Protein AF-A0A317LUC3-F1 (afdb_monomer_lite)

Secondary structure (DSSP, 8-state):
----------SSSSHHHHHHHHHHHHHHHHHTT-HHHHHHHHHHHHHHSPPPPHHHHTTS-HHHHHHHHHHHHH--SS-TTTTT--HHHHHHHTT-SEEEEESEEEEEEES---HHHHHHHHHHHHHTT-HHHHHHHHHHHHHHHHHHHHHH--PPPPS-EEEEES--------SSEEEEE-HHHHHHHHHHH-S-BPPTTSS-TTS---B-HHHHHHHHHHTTTS--EEPSSSS-EE-SPSSEEEEEEEETTSSEEEEEEEETTEEEEEEEEEETTEEEEEEEEEEEE-

Foldseek 3Di:
DDDDDDDDPPDDPPVVVVLVVLLVLLVVCLVVVPPVSLVVSVVVLCVVQPFQDPVNLVVDDPVLNLVLQQCQQADDQLDCVSAVADPVSNVLQPQALEAEAEQKAKEAEDQDPPQVVQLLVQLCVVCVNVPVSSVVVVVVCVVPVVVSCLVGVDGDDHPDIDMDGRSRRDYDDPPSHYGYDDPSNQVSLCVQLDQAWDDQQPPHNQAATHHDDRSNSSQVSSSNHADWDGQRPPSDIDGHRPFDFHHKYAYPVNQKIWTWTDDRQWTDIFIWGQDPNH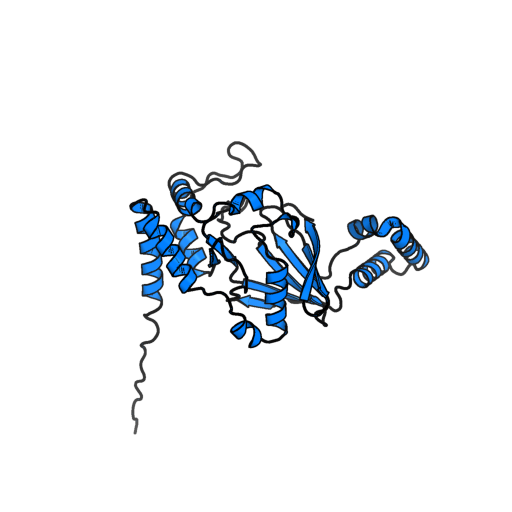IHGPDHDTDDGD

Sequence (290 aa):
MRYFLLLPFFLCFSLSSIGQKRDSLLYCAYMENSPAQLEQFFDNWSAETPLVSDSALGCLNDTIQNVHLVYRSFYNPTDTNKTGGAKWVTAAYSKVKYLLLQDEISYGFVKTLDKETVLQNRLKQFAKGDTARLRTLLDQYKGKKRRLEMDFLHWPGANHYTQLTGFRPQLEIDKPIAVVLTADYEHLLNAFLGSKRYKPGTGSIMLPAESERESRRRKAFLENDIKIWSGQWDFYWQFASLPHVDRITFDENFEHAVVDYRMDYEGGYGYLKKVNGAWEVIEVRSVWIR

Radius of gyration: 23.38 Å; chains: 1; bounding box: 88×37×60 Å

Structure (mmCIF, N/CA/C/O backbone):
data_AF-A0A317LUC3-F1
#
_entry.id   AF-A0A317LUC3-F1
#
loop_
_atom_site.group_PDB
_atom_site.id
_atom_site.type_symbol
_atom_site.label_atom_id
_atom_site.label_alt_id
_atom_site.label_comp_id
_atom_site.label_asym_id
_atom_site.label_entity_id
_atom_site.label_seq_id
_atom_site.pdbx_PDB_ins_code
_atom_site.Cartn_x
_atom_site.Cartn_y
_atom_site.Cartn_z
_atom_site.occupancy
_atom_site.B_iso_or_equiv
_atom_site.auth_seq_id
_atom_site.auth_comp_id
_atom_site.auth_asym_id
_atom_site.auth_atom_id
_atom_site.pdbx_PDB_model_num
ATOM 1 N N . MET A 1 1 ? 56.654 16.508 16.521 1.00 40.09 1 MET A N 1
ATOM 2 C CA . MET A 1 1 ? 55.685 17.527 16.063 1.00 40.09 1 MET A CA 1
ATOM 3 C C . MET A 1 1 ? 55.067 17.032 14.758 1.00 40.09 1 MET A C 1
ATOM 5 O O . MET A 1 1 ? 55.808 16.847 13.810 1.00 40.09 1 MET A O 1
ATOM 9 N N . ARG A 1 2 ? 53.749 16.781 14.767 1.00 42.81 2 ARG A N 1
ATOM 10 C CA . ARG A 1 2 ? 52.821 16.600 13.626 1.00 42.81 2 ARG A CA 1
ATOM 11 C C . ARG A 1 2 ? 53.133 15.508 12.582 1.00 42.81 2 ARG A C 1
ATOM 13 O O . ARG A 1 2 ? 53.744 15.773 11.557 1.00 42.81 2 ARG A O 1
ATOM 20 N N . TYR A 1 3 ? 52.558 14.322 12.797 1.00 45.03 3 TYR A N 1
ATOM 21 C CA . TYR A 1 3 ? 52.194 13.398 11.718 1.00 45.03 3 TYR A CA 1
ATOM 22 C C . TYR A 1 3 ? 50.822 13.814 11.167 1.00 45.03 3 TYR A C 1
ATOM 24 O O . TYR A 1 3 ? 49.849 13.870 11.917 1.00 45.03 3 TYR A O 1
ATOM 32 N N . PHE A 1 4 ? 50.755 14.158 9.880 1.00 49.22 4 PHE A N 1
ATOM 33 C CA . PHE A 1 4 ? 49.505 14.425 9.167 1.00 49.22 4 PHE A CA 1
ATOM 34 C C . PHE A 1 4 ? 48.890 13.087 8.735 1.00 49.22 4 PHE A C 1
ATOM 36 O O . PHE A 1 4 ? 49.423 12.397 7.870 1.00 49.22 4 PHE A O 1
ATOM 43 N N . LEU A 1 5 ? 47.773 12.723 9.362 1.00 49.47 5 LEU A N 1
ATOM 44 C CA . LEU A 1 5 ? 46.879 11.653 8.926 1.00 49.47 5 LEU A CA 1
ATOM 45 C C . LEU A 1 5 ? 46.107 12.142 7.691 1.00 49.47 5 LEU A C 1
ATOM 47 O O . LEU A 1 5 ? 45.196 12.956 7.808 1.00 49.47 5 LEU A O 1
ATOM 51 N N . LEU A 1 6 ? 46.482 11.656 6.508 1.00 49.94 6 LEU A N 1
ATOM 52 C CA . LEU A 1 6 ? 45.658 11.707 5.300 1.00 49.94 6 LEU A CA 1
ATOM 53 C C . LEU A 1 6 ? 44.915 10.371 5.201 1.00 49.94 6 LEU A C 1
ATOM 55 O O . LEU A 1 6 ? 45.486 9.372 4.771 1.00 49.94 6 LEU A O 1
ATOM 59 N N . LEU A 1 7 ? 43.656 10.353 5.642 1.00 46.12 7 LEU A N 1
ATOM 60 C CA . LEU A 1 7 ? 42.712 9.260 5.391 1.00 46.12 7 LEU A CA 1
ATOM 61 C C . LEU A 1 7 ? 41.695 9.721 4.323 1.00 46.12 7 LEU A C 1
ATOM 63 O O . LEU A 1 7 ? 41.377 10.911 4.265 1.00 46.12 7 LEU A O 1
ATOM 67 N N . PRO A 1 8 ? 41.236 8.826 3.433 1.00 49.97 8 PRO A N 1
ATOM 68 C CA . PRO A 1 8 ? 40.928 9.168 2.051 1.00 49.97 8 PRO A CA 1
ATOM 69 C C . PRO A 1 8 ? 39.492 9.659 1.841 1.00 49.97 8 PRO A C 1
ATOM 71 O O . PRO A 1 8 ? 38.519 9.042 2.266 1.00 49.97 8 PRO A O 1
ATOM 74 N N . PHE A 1 9 ? 39.375 10.735 1.067 1.00 45.00 9 PHE A N 1
ATOM 75 C CA . PHE A 1 9 ? 38.141 11.245 0.472 1.00 45.00 9 PHE A CA 1
ATOM 76 C C . PHE A 1 9 ? 37.827 10.447 -0.813 1.00 45.00 9 PHE A C 1
ATOM 78 O O . PHE A 1 9 ? 37.937 10.957 -1.921 1.00 45.00 9 PHE A O 1
ATOM 85 N N . PHE A 1 10 ? 37.528 9.152 -0.695 1.00 46.81 10 PHE A N 1
ATOM 86 C CA . PHE A 1 10 ? 37.216 8.291 -1.850 1.00 46.81 10 PHE A CA 1
ATOM 87 C C . PHE A 1 10 ? 36.094 7.302 -1.514 1.00 46.81 10 PHE A C 1
ATOM 89 O O . PHE A 1 10 ? 36.296 6.097 -1.521 1.00 46.81 10 PHE A O 1
ATOM 96 N N . LEU A 1 11 ? 34.897 7.802 -1.192 1.00 44.72 11 LEU A N 1
ATOM 97 C CA . LEU A 1 11 ? 33.718 6.943 -0.985 1.00 44.72 11 LEU A CA 1
ATOM 98 C C . LEU A 1 11 ? 32.386 7.540 -1.488 1.00 44.72 11 LEU A C 1
ATOM 100 O O . LEU A 1 11 ? 31.329 7.081 -1.081 1.00 44.72 11 LEU A O 1
ATOM 104 N N . CYS A 1 12 ? 32.407 8.513 -2.413 1.00 41.69 12 CYS A N 1
ATOM 105 C CA . CYS A 1 12 ? 31.169 9.108 -2.959 1.00 41.69 12 CYS A CA 1
ATOM 106 C C . CYS A 1 12 ? 30.972 8.978 -4.484 1.00 41.69 12 CYS A C 1
ATOM 108 O O . CYS A 1 12 ? 30.021 9.544 -5.008 1.00 41.69 12 CYS A O 1
ATOM 110 N N . PHE A 1 13 ? 31.812 8.235 -5.219 1.00 41.22 13 PHE A N 1
ATOM 111 C CA . PHE A 1 13 ? 31.718 8.168 -6.693 1.00 41.22 13 PHE A CA 1
ATOM 112 C C . PHE A 1 13 ? 31.013 6.927 -7.273 1.00 41.22 13 PHE A C 1
ATOM 114 O O . PHE A 1 13 ? 30.854 6.843 -8.488 1.00 41.22 13 PHE A O 1
ATOM 121 N N . SER A 1 14 ? 30.548 5.976 -6.458 1.00 42.38 14 SER A N 1
ATOM 122 C CA . SER A 1 14 ? 29.869 4.767 -6.966 1.00 42.38 14 SER A CA 1
ATOM 123 C C . SER A 1 14 ? 28.356 4.915 -7.168 1.00 42.38 14 SER A C 1
ATOM 125 O O . SER A 1 14 ? 27.775 4.125 -7.903 1.00 42.38 14 SER A O 1
ATOM 127 N N . LEU A 1 15 ? 27.708 5.919 -6.569 1.00 46.72 15 LEU A N 1
ATOM 128 C CA . LEU A 1 15 ? 26.254 6.106 -6.700 1.00 46.72 15 LEU A CA 1
ATOM 129 C C . LEU A 1 15 ? 25.862 6.759 -8.038 1.00 46.72 15 LEU A C 1
ATOM 131 O O . LEU A 1 15 ? 24.811 6.446 -8.594 1.00 46.72 15 LEU A O 1
ATOM 135 N N . SER A 1 16 ? 26.732 7.594 -8.614 1.00 52.25 16 SER A N 1
ATOM 136 C CA . SER A 1 16 ? 26.436 8.322 -9.856 1.00 52.25 16 SER A CA 1
ATOM 137 C C . SER A 1 16 ? 26.461 7.444 -11.114 1.00 52.25 16 SER A C 1
ATOM 139 O O . SER A 1 16 ? 25.780 7.758 -12.087 1.00 52.25 16 SER A O 1
ATOM 141 N N . SER A 1 17 ? 27.222 6.342 -11.120 1.00 57.84 17 SER A N 1
ATOM 142 C CA . SER A 1 17 ? 27.337 5.464 -12.296 1.00 57.84 17 SER A CA 1
ATOM 143 C C . SER A 1 17 ? 26.153 4.505 -12.444 1.00 57.84 17 SER A C 1
ATOM 145 O O . SER A 1 17 ? 25.775 4.161 -13.564 1.00 57.84 17 SER A O 1
ATOM 147 N N . ILE A 1 18 ? 25.541 4.097 -11.328 1.00 58.44 18 ILE A N 1
ATOM 148 C CA . ILE A 1 18 ? 24.406 3.167 -11.321 1.00 58.44 18 ILE A CA 1
ATOM 149 C C . ILE A 1 18 ? 23.149 3.864 -11.863 1.00 58.44 18 ILE A C 1
ATOM 151 O O . ILE A 1 18 ? 22.501 3.321 -12.755 1.00 58.44 18 ILE A O 1
ATOM 155 N N . GLY A 1 19 ? 22.861 5.095 -11.418 1.00 60.47 19 GLY A N 1
ATOM 156 C CA . GLY A 1 19 ? 21.745 5.897 -11.942 1.00 60.47 19 GLY A CA 1
ATOM 157 C C . GLY A 1 19 ? 21.846 6.140 -13.453 1.00 60.47 19 GLY A C 1
ATOM 158 O O . GLY A 1 19 ? 20.910 5.846 -14.190 1.00 60.47 19 GLY A O 1
ATOM 159 N N . GLN A 1 20 ? 23.027 6.538 -13.941 1.00 63.91 20 GLN A N 1
ATOM 160 C CA . GLN A 1 20 ? 23.265 6.750 -15.378 1.00 63.91 20 GLN A CA 1
ATOM 161 C C . GLN A 1 20 ? 23.080 5.477 -16.218 1.00 63.91 20 GLN A C 1
ATOM 163 O O . GLN A 1 20 ? 22.591 5.540 -17.347 1.00 63.91 20 GLN A O 1
ATOM 168 N N . LYS A 1 21 ? 23.451 4.308 -15.679 1.00 73.12 21 LYS A N 1
ATOM 169 C CA . LYS A 1 21 ? 23.283 3.025 -16.373 1.00 73.12 21 LYS A CA 1
ATOM 170 C C . LYS A 1 21 ? 21.807 2.628 -16.492 1.00 73.12 21 LYS A C 1
ATOM 172 O O . LYS A 1 21 ? 21.406 2.148 -17.553 1.00 73.12 21 LYS A O 1
ATOM 177 N N . ARG A 1 22 ? 21.007 2.840 -15.439 1.00 80.81 22 ARG A N 1
ATOM 178 C CA . ARG A 1 22 ? 19.554 2.573 -15.442 1.00 80.81 22 ARG A CA 1
ATOM 179 C C . ARG A 1 22 ? 18.839 3.447 -16.473 1.00 80.81 22 ARG A C 1
ATOM 181 O O . ARG A 1 22 ? 18.101 2.920 -17.306 1.00 80.81 22 ARG A O 1
ATOM 188 N N . ASP A 1 23 ? 19.124 4.750 -16.456 1.00 82.00 23 ASP A N 1
ATOM 189 C CA . ASP A 1 23 ? 18.552 5.731 -17.386 1.00 82.00 23 ASP A CA 1
ATOM 190 C C . ASP A 1 23 ? 18.847 5.352 -18.843 1.00 82.00 23 ASP A C 1
ATOM 192 O O . ASP A 1 23 ? 17.957 5.362 -19.697 1.00 82.00 23 ASP A O 1
ATOM 196 N N . SER A 1 24 ? 20.096 4.960 -19.121 1.00 89.38 24 SER A N 1
ATOM 197 C CA . SER A 1 24 ? 20.519 4.554 -20.460 1.00 89.38 24 SER A CA 1
ATOM 198 C C . SER A 1 24 ? 19.807 3.291 -20.939 1.00 89.38 24 SER A C 1
ATOM 200 O O . SER A 1 24 ? 19.418 3.244 -22.102 1.00 89.38 24 SER A O 1
ATOM 202 N N . LEU A 1 25 ? 19.628 2.276 -20.085 1.00 95.06 25 LEU A N 1
ATOM 203 C CA . LEU A 1 25 ? 18.983 1.024 -20.491 1.00 95.06 25 LEU A CA 1
ATOM 204 C C . LEU A 1 25 ? 17.510 1.244 -20.848 1.00 95.06 25 LEU A C 1
ATOM 206 O O . LEU A 1 25 ? 17.076 0.797 -21.907 1.00 95.06 25 LEU A O 1
ATOM 210 N N . LEU A 1 26 ? 16.761 1.976 -20.015 1.00 96.38 26 LEU A N 1
ATOM 211 C CA . LEU A 1 26 ? 15.359 2.279 -20.312 1.00 96.38 26 LEU A CA 1
ATOM 212 C C . LEU A 1 26 ? 15.223 3.105 -21.600 1.00 96.38 26 LEU A C 1
ATOM 214 O O . LEU A 1 26 ? 14.343 2.848 -22.425 1.00 96.38 26 LEU A O 1
ATOM 218 N N . TYR A 1 27 ? 16.104 4.089 -21.790 1.00 95.06 27 TYR A N 1
ATOM 219 C CA . TYR A 1 27 ? 16.089 4.918 -22.990 1.00 95.06 27 TYR A CA 1
ATOM 220 C C . TYR A 1 27 ? 16.427 4.114 -24.255 1.00 95.06 27 TYR A C 1
ATOM 222 O O . TYR A 1 27 ? 15.714 4.235 -25.251 1.00 95.06 27 TYR A O 1
ATOM 230 N N . CYS A 1 28 ? 17.458 3.262 -24.219 1.00 95.94 28 CYS A N 1
ATOM 231 C CA . CYS A 1 28 ? 17.803 2.355 -25.319 1.00 95.94 28 CYS A CA 1
ATOM 232 C C . CYS A 1 28 ? 16.649 1.404 -25.649 1.00 95.94 28 CYS A C 1
ATOM 234 O O . CYS A 1 28 ? 16.258 1.317 -26.814 1.00 95.94 28 CYS A O 1
ATOM 236 N N . ALA A 1 29 ? 16.032 0.797 -24.629 1.00 97.44 29 ALA A N 1
ATOM 237 C CA . ALA A 1 29 ? 14.899 -0.105 -24.804 1.00 97.44 29 ALA A CA 1
ATOM 238 C C . ALA A 1 29 ? 13.757 0.574 -25.569 1.00 97.44 29 ALA A C 1
ATOM 240 O O . ALA A 1 29 ? 13.175 -0.015 -26.480 1.00 97.44 29 ALA A O 1
ATOM 241 N N . TYR A 1 30 ? 13.465 1.832 -25.236 1.00 97.25 30 TYR A N 1
ATOM 242 C CA . TYR A 1 30 ? 12.451 2.622 -25.924 1.00 97.25 30 TYR A CA 1
ATOM 243 C C . TYR A 1 30 ? 12.851 2.992 -27.356 1.00 97.25 30 TYR A C 1
ATOM 245 O O . TYR A 1 30 ? 12.059 2.804 -28.279 1.00 97.25 30 TYR A O 1
ATOM 253 N N . MET A 1 31 ? 14.072 3.497 -27.559 1.00 96.62 31 MET A N 1
ATOM 254 C CA . MET A 1 31 ? 14.554 3.931 -28.877 1.00 96.62 31 MET A CA 1
ATOM 255 C C . MET A 1 31 ? 14.629 2.781 -29.884 1.00 96.62 31 MET A C 1
ATOM 257 O O . MET A 1 31 ? 14.346 2.978 -31.065 1.00 96.62 31 MET A O 1
ATOM 261 N N . GLU A 1 32 ? 14.981 1.587 -29.417 1.00 97.44 32 GLU A N 1
ATOM 262 C CA . GLU A 1 32 ? 15.051 0.367 -30.223 1.00 97.44 32 GLU A CA 1
ATOM 263 C C . GLU A 1 32 ? 13.722 -0.403 -30.247 1.00 97.44 32 GLU A C 1
ATOM 265 O O . GLU A 1 32 ? 13.605 -1.404 -30.953 1.00 97.44 32 GLU A O 1
ATOM 270 N N . ASN A 1 33 ? 12.715 0.053 -29.488 1.00 96.50 33 ASN A N 1
ATOM 271 C CA . ASN A 1 33 ? 11.448 -0.642 -29.262 1.00 96.50 33 ASN A CA 1
ATOM 272 C C . ASN A 1 33 ? 11.664 -2.126 -28.896 1.00 96.50 33 ASN A C 1
ATOM 274 O O . ASN A 1 33 ? 11.073 -3.018 -29.505 1.00 96.50 33 ASN A O 1
ATOM 278 N N . SER A 1 34 ? 12.556 -2.378 -27.933 1.00 97.69 34 SER A N 1
ATOM 279 C CA . SER A 1 34 ? 13.054 -3.704 -27.556 1.00 97.69 34 SER A CA 1
ATOM 280 C C . SER A 1 34 ? 12.398 -4.208 -26.263 1.00 97.69 34 SER A C 1
ATOM 282 O O . SER A 1 34 ? 12.787 -3.777 -25.173 1.00 97.69 34 SER A O 1
ATOM 284 N N . PRO A 1 35 ? 11.442 -5.161 -26.336 1.00 95.88 35 PRO A N 1
ATOM 285 C CA . PRO A 1 35 ? 10.829 -5.750 -25.145 1.00 95.88 35 PRO A CA 1
ATOM 286 C C . PRO A 1 35 ? 11.844 -6.467 -24.251 1.00 95.88 35 PRO A C 1
ATOM 288 O O . PRO A 1 35 ? 11.725 -6.423 -23.036 1.00 95.88 35 PRO A O 1
ATOM 291 N N . ALA A 1 36 ? 12.875 -7.081 -24.840 1.00 97.00 36 ALA A N 1
ATOM 292 C CA . ALA A 1 36 ? 13.908 -7.788 -24.086 1.00 97.00 36 ALA A CA 1
ATOM 293 C C . ALA A 1 36 ? 14.746 -6.840 -23.210 1.00 97.00 36 ALA A C 1
ATOM 295 O O . ALA A 1 36 ? 15.082 -7.183 -22.081 1.00 97.00 36 ALA A O 1
ATOM 296 N N . GLN A 1 37 ? 15.064 -5.635 -23.700 1.00 97.31 37 GLN A N 1
ATOM 297 C CA . GLN A 1 37 ? 15.780 -4.639 -22.893 1.00 97.31 37 GLN A CA 1
ATOM 298 C C . GLN A 1 37 ? 14.882 -4.010 -21.821 1.00 97.31 37 GLN A C 1
ATOM 300 O O . GLN A 1 37 ? 15.374 -3.669 -20.747 1.00 97.31 37 GLN A O 1
ATOM 305 N N . LEU A 1 38 ? 13.578 -3.871 -22.091 1.00 97.06 38 LEU A N 1
ATOM 306 C CA . LEU A 1 38 ? 12.616 -3.415 -21.087 1.00 97.06 38 LEU A CA 1
ATOM 307 C C . LEU A 1 38 ? 12.473 -4.439 -19.952 1.00 97.06 38 LEU A C 1
ATOM 309 O O . LEU A 1 38 ? 12.532 -4.068 -18.783 1.00 97.06 38 LEU A O 1
ATOM 313 N N . GLU A 1 39 ? 12.380 -5.722 -20.294 1.00 96.75 39 GLU A N 1
ATOM 314 C CA . GLU A 1 39 ? 12.363 -6.823 -19.327 1.00 96.75 39 GLU A CA 1
ATOM 315 C C . GLU A 1 39 ? 13.653 -6.833 -18.494 1.00 96.75 39 GLU A C 1
ATOM 317 O O . GLU A 1 39 ? 13.602 -6.795 -17.268 1.00 96.75 39 GLU A O 1
ATOM 322 N N . GLN A 1 40 ? 14.816 -6.707 -19.143 1.00 96.50 40 GLN A N 1
ATOM 323 C CA . GLN A 1 40 ? 16.099 -6.589 -18.448 1.00 96.50 40 GLN A CA 1
ATOM 324 C C . GLN A 1 40 ? 16.158 -5.382 -17.494 1.00 96.50 40 GLN A C 1
ATOM 326 O O . GLN A 1 40 ? 16.775 -5.462 -16.429 1.00 96.50 40 GLN A O 1
ATOM 331 N N . PHE A 1 41 ? 15.549 -4.249 -17.855 1.00 97.38 41 PHE A N 1
ATOM 332 C CA . PHE A 1 41 ? 15.467 -3.083 -16.975 1.00 97.38 41 PHE A CA 1
ATOM 333 C C . PHE A 1 41 ? 14.701 -3.407 -15.684 1.00 97.38 41 PHE A C 1
ATOM 335 O O . PHE A 1 41 ? 15.186 -3.084 -14.596 1.00 97.38 41 PHE A O 1
ATOM 342 N N . PHE A 1 42 ? 13.555 -4.079 -15.788 1.00 97.19 42 PHE A N 1
ATOM 343 C CA . P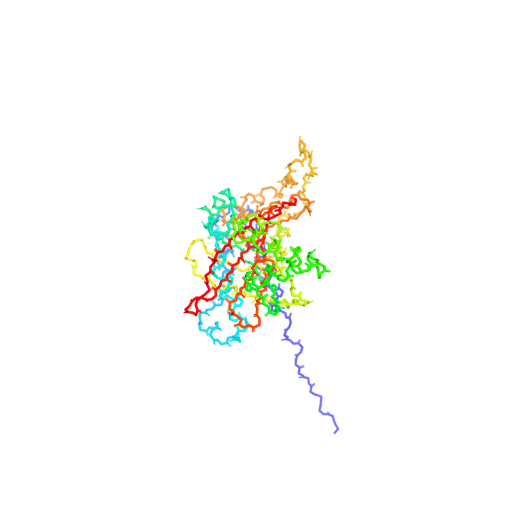HE A 1 42 ? 12.762 -4.466 -14.622 1.00 97.19 42 PHE A CA 1
ATOM 344 C C . PHE A 1 42 ? 13.386 -5.611 -13.815 1.00 97.19 42 PHE A C 1
ATOM 346 O O . PHE A 1 42 ? 13.298 -5.598 -12.588 1.00 97.19 42 PHE A O 1
ATOM 353 N N . ASP A 1 43 ? 14.077 -6.550 -14.456 1.00 95.12 43 ASP A N 1
ATOM 354 C CA . ASP A 1 43 ? 14.798 -7.620 -13.758 1.00 95.12 43 ASP A CA 1
ATOM 355 C C . ASP A 1 43 ? 15.952 -7.062 -12.917 1.00 95.12 43 ASP A C 1
ATOM 357 O O . ASP A 1 43 ? 16.117 -7.432 -11.751 1.00 95.12 43 ASP A O 1
ATOM 361 N N . ASN A 1 44 ? 16.708 -6.102 -13.468 1.00 95.81 44 ASN A N 1
ATOM 362 C CA . ASN A 1 44 ? 17.729 -5.379 -12.707 1.00 95.81 44 ASN A CA 1
ATOM 363 C C . ASN A 1 44 ? 17.101 -4.641 -11.517 1.00 95.81 44 ASN A C 1
ATOM 365 O O . ASN A 1 44 ? 17.625 -4.698 -10.407 1.00 95.81 44 ASN A O 1
ATOM 369 N N . TRP A 1 45 ? 15.952 -3.992 -11.725 1.00 96.56 45 TRP A N 1
ATOM 370 C CA . TRP A 1 45 ? 15.226 -3.312 -10.654 1.00 96.56 45 TRP A CA 1
ATOM 371 C C . TRP A 1 45 ? 14.787 -4.284 -9.549 1.00 96.56 45 TRP A C 1
ATOM 373 O O . TRP A 1 45 ? 15.042 -4.029 -8.368 1.00 96.56 45 TRP A O 1
ATOM 383 N N . SER A 1 46 ? 14.208 -5.433 -9.900 1.00 94.88 46 SER A N 1
ATOM 384 C CA . SER A 1 46 ? 13.828 -6.466 -8.929 1.00 94.88 46 SER A CA 1
ATOM 385 C C . SER A 1 46 ? 15.025 -6.943 -8.099 1.00 94.88 46 SER A C 1
ATOM 387 O O . SER A 1 46 ? 14.941 -7.007 -6.871 1.00 94.88 46 SER A O 1
ATOM 389 N N . ALA A 1 47 ? 16.171 -7.183 -8.743 1.00 94.69 47 ALA A N 1
ATOM 390 C CA . ALA A 1 47 ? 17.395 -7.608 -8.066 1.00 94.69 47 ALA A CA 1
ATOM 391 C C . ALA A 1 47 ? 17.982 -6.533 -7.129 1.00 94.69 47 ALA A C 1
ATOM 393 O O . ALA A 1 47 ? 18.538 -6.856 -6.079 1.00 94.69 47 ALA A O 1
ATOM 394 N N . GLU A 1 48 ? 17.863 -5.256 -7.492 1.00 94.88 48 GLU A N 1
ATOM 395 C CA . GLU A 1 48 ? 18.365 -4.125 -6.702 1.00 94.88 48 GLU A CA 1
ATOM 396 C C . GLU A 1 48 ? 17.442 -3.754 -5.530 1.00 94.88 48 GLU A C 1
ATOM 398 O O . GLU A 1 48 ? 17.886 -3.154 -4.544 1.00 94.88 48 GLU A O 1
ATOM 403 N N . THR A 1 49 ? 16.162 -4.128 -5.614 1.00 94.81 49 THR A N 1
ATOM 404 C CA . THR A 1 49 ? 15.128 -3.799 -4.623 1.00 94.81 49 THR A CA 1
ATOM 405 C C . THR A 1 49 ? 14.428 -5.042 -4.062 1.00 94.81 49 THR A C 1
ATOM 407 O O . THR A 1 49 ? 13.200 -5.140 -4.110 1.00 94.81 49 THR A O 1
ATOM 410 N N . PRO A 1 50 ? 15.180 -6.005 -3.495 1.00 94.44 50 PRO A N 1
ATOM 411 C CA . PRO A 1 50 ? 14.580 -7.227 -2.988 1.00 94.44 50 PRO A CA 1
ATOM 412 C C . PRO A 1 50 ? 13.607 -6.913 -1.849 1.00 94.44 50 PRO A C 1
ATOM 414 O O . PRO A 1 50 ? 13.897 -6.090 -0.970 1.00 94.44 50 PRO A O 1
ATOM 417 N N . LEU A 1 51 ? 12.468 -7.605 -1.860 1.00 95.19 51 LEU A N 1
ATOM 418 C CA . LEU A 1 51 ? 11.512 -7.592 -0.758 1.00 95.19 51 LEU A CA 1
ATOM 419 C C . LEU A 1 51 ? 12.162 -8.149 0.517 1.00 95.19 51 LEU A C 1
ATOM 421 O O . LEU A 1 51 ? 13.113 -8.934 0.459 1.00 95.19 51 LEU A O 1
ATOM 425 N N . VAL A 1 52 ? 11.640 -7.763 1.681 1.00 95.38 52 VAL A N 1
ATOM 426 C CA . VAL A 1 52 ? 12.070 -8.350 2.958 1.00 95.38 52 VAL A CA 1
ATOM 427 C C . VAL A 1 52 ? 11.757 -9.852 2.964 1.00 95.38 52 VAL A C 1
ATOM 429 O O . VAL A 1 52 ? 10.630 -10.251 2.688 1.00 95.38 52 VAL A O 1
ATOM 432 N N . SER A 1 53 ? 12.748 -10.691 3.283 1.00 93.81 53 SER A N 1
ATOM 433 C CA . SER A 1 53 ? 12.556 -12.137 3.457 1.00 93.81 53 SER A CA 1
ATOM 434 C C . SER A 1 53 ? 11.928 -12.465 4.813 1.00 93.81 53 SER A C 1
ATOM 436 O O . SER A 1 53 ? 12.043 -11.680 5.752 1.00 93.81 53 SER A O 1
ATOM 438 N N . ASP A 1 54 ? 11.356 -13.661 4.975 1.00 92.75 54 ASP A N 1
ATOM 439 C CA . ASP A 1 54 ? 10.796 -14.094 6.268 1.00 92.75 54 ASP A CA 1
ATOM 440 C C . ASP A 1 54 ? 11.843 -14.106 7.393 1.00 92.75 54 ASP A C 1
ATOM 442 O O . ASP A 1 54 ? 11.564 -13.719 8.527 1.00 92.75 54 ASP A O 1
ATOM 446 N N . SER A 1 55 ? 13.083 -14.494 7.076 1.00 93.69 55 SER A N 1
ATOM 447 C CA . SER A 1 55 ? 14.185 -14.468 8.041 1.00 93.69 55 SER A CA 1
ATOM 448 C C . SER A 1 55 ? 14.535 -13.042 8.467 1.00 93.69 55 SER A C 1
ATOM 450 O O . SER A 1 55 ? 14.772 -12.800 9.646 1.00 93.69 55 SER A O 1
ATOM 452 N N . ALA A 1 56 ? 14.561 -12.098 7.520 1.00 94.88 56 ALA A N 1
ATOM 453 C CA . ALA A 1 56 ? 14.834 -10.696 7.810 1.00 94.88 56 ALA A CA 1
ATOM 454 C C . ALA A 1 56 ? 13.676 -10.060 8.588 1.00 94.88 56 ALA A C 1
ATOM 456 O O . ALA A 1 56 ? 13.924 -9.322 9.538 1.00 94.88 56 ALA A O 1
ATOM 457 N N . LEU A 1 57 ? 12.430 -10.404 8.242 1.00 95.25 57 LEU A N 1
ATOM 458 C CA . LEU A 1 57 ? 11.229 -9.990 8.961 1.00 95.25 57 LEU A CA 1
ATOM 459 C C . LEU A 1 57 ? 11.296 -10.415 10.434 1.00 95.25 57 LEU A C 1
ATOM 461 O O . LEU A 1 57 ? 11.072 -9.585 11.310 1.00 95.25 57 LEU A O 1
ATOM 465 N N . GLY A 1 58 ? 11.692 -11.661 10.715 1.00 94.62 58 GLY A N 1
ATOM 466 C CA . GLY A 1 58 ? 11.856 -12.173 12.082 1.00 94.62 58 GLY A CA 1
ATOM 467 C C . GLY A 1 58 ? 12.938 -11.466 12.913 1.00 94.62 58 GLY A C 1
ATOM 468 O O . GLY A 1 58 ? 12.944 -11.592 14.136 1.00 94.62 58 GLY A O 1
ATOM 469 N N . CYS A 1 59 ? 13.834 -10.704 12.279 1.00 96.50 59 CYS A N 1
ATOM 470 C CA . CYS A 1 59 ? 14.840 -9.883 12.958 1.00 96.50 59 CYS A CA 1
ATOM 471 C C . CYS A 1 59 ? 14.378 -8.440 13.229 1.00 96.50 59 CYS A C 1
ATOM 473 O O . CYS A 1 59 ? 15.079 -7.704 13.927 1.00 96.50 59 CYS A O 1
ATOM 475 N N . LEU A 1 60 ? 13.239 -8.007 12.675 1.00 96.19 60 LEU A N 1
ATOM 476 C CA . LEU A 1 60 ? 12.679 -6.676 12.928 1.00 96.19 60 LEU A CA 1
ATOM 477 C C . LEU A 1 60 ? 12.028 -6.622 14.315 1.00 96.19 60 LEU A C 1
ATOM 479 O O . LEU A 1 60 ? 11.687 -7.650 14.888 1.00 96.19 60 LEU A O 1
ATOM 483 N N . ASN A 1 61 ? 11.825 -5.421 14.859 1.00 97.06 61 ASN A N 1
ATOM 484 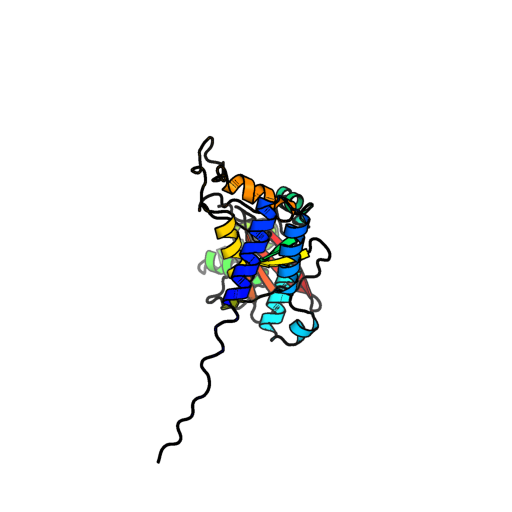C CA . ASN A 1 61 ? 11.051 -5.274 16.094 1.00 97.06 61 ASN A CA 1
ATOM 485 C C . ASN A 1 61 ? 9.553 -5.532 15.854 1.00 97.06 61 ASN A C 1
ATOM 487 O O . ASN A 1 61 ? 9.064 -5.361 14.734 1.00 97.06 61 ASN A O 1
ATOM 491 N N . ASP A 1 62 ? 8.825 -5.866 16.921 1.00 96.44 62 ASP A N 1
ATOM 492 C CA . ASP A 1 62 ? 7.405 -6.235 16.877 1.00 96.44 62 ASP A CA 1
ATOM 493 C C . ASP A 1 62 ? 6.532 -5.224 16.123 1.00 96.44 62 ASP A C 1
ATOM 495 O O . ASP A 1 62 ? 5.653 -5.613 15.355 1.00 96.44 62 ASP A O 1
ATOM 499 N N . THR A 1 63 ? 6.778 -3.923 16.288 1.00 97.88 63 THR A N 1
ATOM 500 C CA . THR A 1 63 ? 6.013 -2.880 15.594 1.00 97.88 63 THR A CA 1
ATOM 501 C C . THR A 1 63 ? 6.177 -2.986 14.085 1.00 97.88 63 THR A C 1
ATOM 503 O O . THR A 1 63 ? 5.186 -3.064 13.360 1.00 97.88 63 THR A O 1
ATOM 506 N N . ILE A 1 64 ? 7.419 -3.026 13.605 1.00 98.12 64 ILE A N 1
ATOM 507 C CA . ILE A 1 64 ? 7.697 -3.097 12.168 1.00 98.12 64 ILE A CA 1
ATOM 508 C C . ILE A 1 64 ? 7.242 -4.445 11.604 1.00 98.12 64 ILE A C 1
ATOM 510 O O . ILE A 1 64 ? 6.649 -4.481 10.527 1.00 98.12 64 ILE A O 1
ATOM 514 N N . GLN A 1 65 ? 7.401 -5.539 12.354 1.00 97.69 65 GLN A N 1
ATOM 515 C CA . GLN A 1 65 ? 6.835 -6.830 11.966 1.00 97.69 65 GLN A CA 1
ATOM 516 C C . GLN A 1 65 ? 5.321 -6.736 11.739 1.00 97.69 65 GLN A C 1
ATOM 518 O O . GLN A 1 65 ? 4.832 -7.153 10.691 1.00 97.69 65 GLN A O 1
ATOM 523 N N . ASN A 1 66 ? 4.566 -6.137 12.667 1.00 98.19 66 ASN A N 1
ATOM 524 C CA . ASN A 1 66 ? 3.117 -5.992 12.503 1.00 98.19 66 ASN A CA 1
ATOM 525 C C . ASN A 1 66 ? 2.746 -5.066 11.330 1.00 98.19 66 ASN A C 1
ATOM 527 O O . ASN A 1 66 ? 1.759 -5.350 10.655 1.00 98.19 66 ASN A O 1
ATOM 531 N N . VAL A 1 67 ? 3.533 -4.024 11.022 1.00 98.44 67 VAL A N 1
ATOM 532 C CA . VAL A 1 67 ? 3.344 -3.196 9.809 1.00 98.44 67 VAL A CA 1
ATOM 533 C C . VAL A 1 67 ? 3.425 -4.060 8.548 1.00 98.44 67 VAL A C 1
ATOM 535 O O . VAL A 1 67 ? 2.506 -4.027 7.729 1.00 98.44 67 VAL A O 1
ATOM 538 N N . HIS A 1 68 ? 4.470 -4.883 8.414 1.00 98.00 68 HIS A N 1
ATOM 539 C CA . HIS A 1 68 ? 4.617 -5.807 7.283 1.00 98.00 68 HIS A CA 1
ATOM 540 C C . HIS A 1 68 ? 3.482 -6.833 7.223 1.00 98.00 68 HIS A C 1
ATOM 542 O O . HIS A 1 68 ? 2.916 -7.055 6.155 1.00 98.00 68 HIS A O 1
ATOM 548 N N . LEU A 1 69 ? 3.121 -7.441 8.355 1.00 97.44 69 LEU A N 1
ATOM 549 C CA . LEU A 1 69 ? 2.094 -8.484 8.398 1.00 97.44 69 LEU A CA 1
ATOM 550 C C . LEU A 1 69 ? 0.695 -7.941 8.078 1.00 97.44 69 LEU A C 1
ATOM 552 O O . LEU A 1 69 ? -0.055 -8.587 7.343 1.00 97.44 69 LEU A O 1
ATOM 556 N N . VAL A 1 70 ? 0.341 -6.753 8.577 1.00 97.88 70 VAL A N 1
ATOM 557 C CA . VAL A 1 70 ? -0.920 -6.089 8.212 1.00 97.88 70 VAL A CA 1
ATOM 558 C C . VAL A 1 70 ? -0.913 -5.703 6.741 1.00 97.88 70 VAL A C 1
ATOM 560 O O . VAL A 1 70 ? -1.885 -5.995 6.045 1.00 97.88 70 VAL A O 1
ATOM 563 N N . TYR A 1 71 ? 0.178 -5.104 6.250 1.00 97.19 71 TYR A N 1
ATOM 564 C CA . TYR A 1 71 ? 0.300 -4.758 4.836 1.00 97.19 71 TYR A CA 1
ATOM 565 C C . TYR A 1 71 ? 0.129 -5.994 3.953 1.00 97.19 71 TYR A C 1
ATOM 567 O O . TYR A 1 71 ? -0.692 -5.969 3.047 1.00 97.19 71 TYR A O 1
ATOM 575 N N . ARG A 1 72 ? 0.817 -7.101 4.252 1.00 95.06 72 ARG A N 1
ATOM 576 C CA . ARG A 1 72 ? 0.687 -8.373 3.526 1.00 95.06 72 ARG A CA 1
ATOM 577 C C . ARG A 1 72 ? -0.734 -8.927 3.541 1.00 95.06 72 ARG A C 1
ATOM 579 O O . ARG A 1 72 ? -1.195 -9.460 2.538 1.00 95.06 72 ARG A O 1
ATOM 586 N N . SER A 1 73 ? -1.417 -8.821 4.676 1.00 94.44 73 SER A N 1
ATOM 587 C CA . SER A 1 73 ? -2.778 -9.347 4.828 1.00 94.44 73 SER A CA 1
ATOM 588 C C . SER A 1 73 ? -3.805 -8.510 4.064 1.00 94.44 73 SER A C 1
ATOM 590 O O . SER A 1 73 ? -4.811 -9.041 3.595 1.00 94.44 73 SER A O 1
ATOM 592 N N . PHE A 1 74 ? -3.555 -7.205 3.932 1.00 94.31 74 PHE A N 1
ATOM 593 C CA . PHE A 1 74 ? -4.442 -6.268 3.251 1.00 94.31 74 PHE A CA 1
ATOM 594 C C . PHE A 1 74 ? -4.142 -6.124 1.750 1.00 94.31 74 PHE A C 1
ATOM 596 O O . PHE A 1 74 ? -5.057 -6.144 0.929 1.00 94.31 74 PHE A O 1
ATOM 603 N N . TYR A 1 75 ? -2.876 -5.943 1.377 1.00 92.38 75 TYR A N 1
ATOM 604 C CA . TYR A 1 75 ? -2.459 -5.570 0.031 1.00 92.38 75 TYR A CA 1
ATOM 605 C C . TYR A 1 75 ? -2.599 -6.744 -0.940 1.00 92.38 75 TYR A C 1
ATOM 607 O O . TYR A 1 75 ? -1.819 -7.694 -0.925 1.00 92.38 75 TYR A O 1
ATOM 615 N N . ASN A 1 76 ? -3.582 -6.645 -1.835 1.00 87.69 76 ASN A N 1
ATOM 616 C CA . ASN A 1 76 ? -3.733 -7.566 -2.952 1.00 87.69 76 ASN A CA 1
ATOM 617 C C . ASN A 1 76 ? -4.126 -6.805 -4.232 1.00 87.69 76 ASN A C 1
ATOM 619 O O . ASN A 1 76 ? -5.301 -6.478 -4.416 1.00 87.69 76 ASN A O 1
ATOM 623 N N . PRO A 1 77 ? -3.164 -6.525 -5.128 1.00 83.06 77 PRO A N 1
ATOM 624 C CA . PRO A 1 77 ? -3.424 -5.784 -6.360 1.00 83.06 77 PRO A CA 1
ATOM 625 C C . PRO A 1 77 ? -4.112 -6.644 -7.432 1.00 83.06 77 PRO A C 1
ATOM 627 O O . PRO A 1 77 ? -4.689 -6.116 -8.380 1.00 83.06 77 PRO A O 1
ATOM 630 N N . THR A 1 78 ? -4.078 -7.973 -7.287 1.00 79.44 78 THR A N 1
ATOM 631 C CA . THR A 1 78 ? -4.646 -8.929 -8.256 1.00 79.44 78 THR A CA 1
ATOM 632 C C . THR A 1 78 ? -6.046 -9.427 -7.893 1.00 79.44 78 THR A C 1
ATOM 634 O O . THR A 1 78 ? -6.722 -10.011 -8.735 1.00 79.44 78 THR A O 1
ATOM 637 N N . ASP A 1 79 ? -6.503 -9.186 -6.664 1.00 78.19 79 ASP A N 1
ATOM 638 C CA . ASP A 1 79 ? -7.839 -9.546 -6.188 1.00 78.19 79 ASP A CA 1
ATOM 639 C C . ASP A 1 79 ? -8.440 -8.391 -5.386 1.00 78.19 79 ASP A C 1
ATOM 641 O O . ASP A 1 79 ? -8.417 -8.357 -4.151 1.00 78.19 79 ASP A O 1
ATOM 645 N N . THR A 1 80 ? -9.017 -7.425 -6.104 1.00 67.44 80 THR A N 1
ATOM 646 C CA . THR A 1 80 ? -9.622 -6.256 -5.460 1.00 67.44 80 THR A CA 1
ATOM 647 C C . THR A 1 80 ? -10.967 -6.554 -4.801 1.00 67.44 80 THR A C 1
ATOM 649 O O . THR A 1 80 ? -11.502 -5.682 -4.117 1.00 67.44 80 THR A O 1
ATOM 652 N N . ASN A 1 81 ? -11.518 -7.772 -4.942 1.00 65.38 81 ASN A N 1
ATOM 653 C CA . ASN A 1 81 ? -12.719 -8.160 -4.191 1.00 65.38 81 ASN A CA 1
ATOM 654 C C . ASN A 1 81 ? -12.436 -8.182 -2.683 1.00 65.38 81 ASN A C 1
ATOM 656 O O . ASN A 1 81 ? -13.342 -7.936 -1.889 1.00 65.38 81 ASN A O 1
ATOM 660 N N . LYS A 1 82 ? -11.179 -8.432 -2.293 1.00 67.44 82 LYS A N 1
ATOM 661 C CA . LYS A 1 82 ? -10.733 -8.420 -0.894 1.00 67.44 82 LYS A CA 1
ATOM 662 C C . LYS A 1 82 ? -10.483 -7.018 -0.344 1.00 67.44 82 LYS A C 1
ATOM 664 O O . LYS A 1 82 ? -10.574 -6.828 0.860 1.00 67.44 82 LYS A O 1
ATOM 669 N N . THR A 1 83 ? -10.210 -6.041 -1.207 1.00 64.75 83 THR A N 1
ATOM 670 C CA . THR A 1 83 ? -9.841 -4.664 -0.828 1.00 64.75 83 THR A CA 1
ATOM 671 C C . THR A 1 83 ? -10.928 -3.639 -1.162 1.00 64.75 83 THR A C 1
ATOM 673 O O . THR A 1 83 ? -10.672 -2.438 -1.208 1.00 64.75 83 THR A O 1
ATOM 676 N N . GLY A 1 84 ? -12.166 -4.097 -1.389 1.00 61.31 84 GLY A N 1
ATOM 677 C CA . GLY A 1 84 ? -13.310 -3.224 -1.677 1.00 61.31 84 GLY A CA 1
ATOM 678 C C . GLY A 1 84 ? -13.167 -2.427 -2.978 1.00 61.31 84 GLY A C 1
ATOM 679 O O . GLY A 1 84 ? -13.821 -1.401 -3.142 1.00 61.31 84 GLY A O 1
ATOM 680 N N . GLY A 1 85 ? -12.286 -2.868 -3.876 1.00 60.88 85 GLY A N 1
ATOM 681 C CA . GLY A 1 85 ? -11.895 -2.130 -5.065 1.00 60.88 85 GLY A CA 1
ATOM 682 C C . GLY A 1 85 ? -12.790 -2.373 -6.272 1.00 60.88 85 GLY A C 1
ATOM 683 O O . GLY A 1 85 ? -13.332 -3.463 -6.474 1.00 60.88 85 GLY A O 1
ATOM 684 N N . ALA A 1 86 ? -12.895 -1.361 -7.130 1.00 62.78 86 ALA A N 1
ATOM 685 C CA . ALA A 1 86 ? -13.660 -1.440 -8.361 1.00 62.78 86 ALA A CA 1
ATOM 686 C C . ALA A 1 86 ? -13.062 -2.470 -9.342 1.00 62.78 86 ALA A C 1
ATOM 688 O O . ALA A 1 86 ? -11.854 -2.512 -9.577 1.00 62.78 86 ALA A O 1
ATOM 689 N N . LYS A 1 87 ? -13.923 -3.292 -9.961 1.00 61.22 87 LYS A N 1
ATOM 690 C CA . LYS A 1 87 ? -13.536 -4.416 -10.843 1.00 61.22 87 LYS A CA 1
ATOM 691 C C . LYS A 1 87 ? -12.559 -4.041 -11.968 1.00 61.22 87 LYS A C 1
ATOM 693 O O . LYS A 1 87 ? -11.807 -4.895 -12.432 1.00 61.22 87 LYS A O 1
ATOM 698 N N . TRP A 1 88 ? -12.567 -2.785 -12.412 1.00 63.16 88 TRP A N 1
ATOM 699 C CA . TRP A 1 88 ? -11.679 -2.302 -13.469 1.00 63.16 88 TRP A CA 1
ATOM 700 C C . TRP A 1 88 ? -10.206 -2.235 -13.033 1.00 63.16 88 TRP A C 1
ATOM 702 O O . TRP A 1 88 ? -9.329 -2.403 -13.878 1.00 63.16 88 TRP A O 1
ATOM 712 N N . VAL A 1 89 ? -9.920 -2.087 -11.733 1.00 68.38 89 VAL A N 1
ATOM 713 C CA . VAL A 1 89 ? -8.546 -2.094 -11.205 1.00 68.38 89 VAL A CA 1
ATOM 714 C C . VAL A 1 89 ? -7.946 -3.499 -11.254 1.00 68.38 89 VAL A C 1
ATOM 716 O O . VAL A 1 89 ? -6.850 -3.664 -11.779 1.00 68.38 89 VAL A O 1
ATOM 719 N N . THR A 1 90 ? -8.685 -4.532 -10.826 1.00 67.69 90 THR A N 1
ATOM 720 C CA . THR A 1 90 ? -8.226 -5.935 -10.947 1.00 67.69 90 THR A CA 1
ATOM 721 C C . THR A 1 90 ? -7.894 -6.290 -12.400 1.00 67.69 90 THR A C 1
ATOM 723 O O . THR A 1 90 ? -6.854 -6.879 -12.693 1.00 67.69 90 THR A O 1
ATOM 726 N N . ALA A 1 91 ? -8.754 -5.892 -13.344 1.00 76.38 91 ALA A N 1
ATOM 727 C CA . ALA A 1 91 ? -8.520 -6.154 -14.761 1.00 76.38 91 ALA A CA 1
ATOM 728 C C . ALA A 1 91 ? -7.233 -5.487 -15.279 1.00 76.38 91 ALA A C 1
ATOM 730 O O . ALA A 1 91 ? -6.568 -6.053 -16.151 1.00 76.38 91 ALA A O 1
ATOM 731 N N . ALA A 1 92 ? -6.851 -4.329 -14.729 1.00 80.88 92 ALA A N 1
ATOM 732 C CA . ALA A 1 92 ? -5.666 -3.588 -15.150 1.00 80.88 92 ALA A CA 1
ATOM 733 C C . ALA A 1 92 ? -4.350 -4.321 -14.845 1.00 80.88 92 ALA A C 1
ATOM 735 O O . ALA A 1 92 ? -3.395 -4.166 -15.603 1.00 80.88 92 ALA A O 1
ATOM 736 N N . TYR A 1 93 ? -4.309 -5.147 -13.796 1.00 86.62 93 TYR A N 1
ATOM 737 C CA . TYR A 1 93 ? -3.111 -5.904 -13.407 1.00 86.62 93 TYR A CA 1
ATOM 738 C C . TYR A 1 93 ? -3.065 -7.331 -13.966 1.00 86.62 93 TYR A C 1
ATOM 740 O O . TYR A 1 93 ? -2.044 -7.999 -13.865 1.00 86.62 93 TYR A O 1
ATOM 748 N N . SER A 1 94 ? -4.130 -7.802 -14.620 1.00 82.31 94 SER A N 1
ATOM 749 C CA . SER A 1 94 ? -4.192 -9.169 -15.168 1.00 82.31 94 SER A CA 1
ATOM 750 C C . SER A 1 94 ? -3.187 -9.464 -16.293 1.00 82.31 94 SER A C 1
ATOM 752 O O . SER A 1 94 ? -2.972 -10.625 -16.632 1.00 82.31 94 SER A O 1
ATOM 754 N N . LYS A 1 95 ? -2.599 -8.424 -16.897 1.00 86.00 95 LYS A N 1
ATOM 755 C CA . LYS A 1 95 ? -1.713 -8.528 -18.070 1.00 86.00 95 LYS A CA 1
ATOM 756 C C . LYS A 1 95 ? -0.323 -7.935 -17.857 1.00 86.00 95 LYS A C 1
ATOM 758 O O . LYS A 1 95 ? 0.485 -7.995 -18.776 1.00 86.00 95 LYS A O 1
ATOM 763 N N . VAL A 1 96 ? -0.056 -7.343 -16.693 1.00 92.44 96 VAL A N 1
ATOM 764 C CA . VAL A 1 96 ? 1.257 -6.751 -16.418 1.00 92.44 96 VAL A CA 1
ATOM 765 C C . VAL A 1 96 ? 2.241 -7.844 -16.013 1.00 92.44 96 VAL A C 1
ATOM 767 O O . VAL A 1 96 ? 1.847 -8.847 -15.416 1.00 92.44 96 VAL A O 1
ATOM 770 N N . LYS A 1 97 ? 3.522 -7.649 -16.326 1.00 95.12 97 LYS A N 1
ATOM 771 C CA . LYS A 1 97 ? 4.604 -8.529 -15.870 1.00 95.12 97 LYS A CA 1
ATOM 772 C C . LYS A 1 97 ? 5.147 -8.111 -14.510 1.00 95.12 97 LYS A C 1
ATOM 774 O O . LYS A 1 97 ? 5.593 -8.981 -13.762 1.00 95.12 97 LYS A O 1
ATOM 779 N N . TYR A 1 98 ? 5.050 -6.820 -14.180 1.00 96.06 98 TYR A N 1
ATOM 780 C CA . TYR A 1 98 ? 5.580 -6.265 -12.942 1.00 96.06 98 TYR A CA 1
ATOM 781 C C . TYR A 1 98 ? 4.553 -5.425 -12.170 1.00 96.06 98 TYR A C 1
ATOM 783 O O . TYR A 1 98 ? 3.706 -4.738 -12.747 1.00 96.06 98 TYR A O 1
ATOM 791 N N . LEU A 1 99 ? 4.652 -5.469 -10.840 1.00 95.31 99 LEU A N 1
ATOM 792 C CA . LEU A 1 99 ? 3.932 -4.612 -9.897 1.00 95.31 99 LEU A CA 1
ATOM 793 C C . LEU A 1 99 ? 4.911 -3.631 -9.255 1.00 95.31 99 LEU A C 1
ATOM 795 O O . LEU A 1 99 ? 5.979 -4.041 -8.808 1.00 95.31 99 LEU A O 1
ATOM 799 N N . LEU A 1 100 ? 4.526 -2.359 -9.158 1.00 96.44 100 LEU A N 1
ATOM 800 C CA . LEU A 1 100 ? 5.339 -1.330 -8.511 1.00 96.44 100 LEU A CA 1
ATOM 801 C C . LEU A 1 100 ? 4.830 -1.106 -7.085 1.00 96.44 100 LEU A C 1
ATOM 803 O O . LEU A 1 100 ? 3.746 -0.562 -6.889 1.00 96.44 100 LEU A O 1
ATOM 807 N N . LEU A 1 101 ? 5.576 -1.545 -6.080 1.00 96.00 101 LEU A N 1
ATOM 808 C CA . LEU A 1 101 ? 5.189 -1.428 -4.673 1.00 96.00 101 LEU A CA 1
ATOM 809 C C . LEU A 1 101 ? 5.691 -0.114 -4.070 1.00 96.00 101 LEU A C 1
ATOM 811 O O . LEU A 1 101 ? 6.757 0.361 -4.440 1.00 96.00 101 LEU A O 1
ATOM 815 N N . GLN A 1 102 ? 4.959 0.458 -3.115 1.00 95.62 102 GLN A N 1
ATOM 816 C CA . GLN A 1 102 ? 5.426 1.634 -2.373 1.00 95.62 102 GLN A CA 1
ATOM 817 C C . GLN A 1 102 ? 6.667 1.310 -1.519 1.00 95.62 102 GLN A C 1
ATOM 819 O O . GLN A 1 102 ? 6.725 0.257 -0.882 1.00 95.62 102 GLN A O 1
ATOM 824 N N . ASP A 1 103 ? 7.641 2.222 -1.487 1.00 96.69 103 ASP A N 1
ATOM 825 C CA . ASP A 1 103 ? 8.846 2.106 -0.645 1.00 96.69 103 ASP A CA 1
ATOM 826 C C . ASP A 1 103 ? 8.691 2.772 0.730 1.00 96.69 103 ASP A C 1
ATOM 828 O O . ASP A 1 103 ? 9.591 2.740 1.569 1.00 96.69 103 ASP A O 1
ATOM 832 N N . GLU A 1 104 ? 7.540 3.386 0.979 1.00 96.81 104 GLU A N 1
ATOM 833 C CA . GLU A 1 104 ? 7.248 4.059 2.233 1.00 96.81 104 GLU A CA 1
ATOM 834 C C . GLU A 1 104 ? 5.845 3.756 2.729 1.00 96.81 104 GLU A C 1
ATOM 836 O O . GLU A 1 104 ? 4.927 3.513 1.945 1.00 96.81 104 GLU A O 1
ATOM 841 N N . ILE A 1 105 ? 5.682 3.765 4.048 1.00 97.44 105 ILE A N 1
ATOM 842 C CA . ILE A 1 105 ? 4.388 3.599 4.700 1.00 97.44 105 ILE A CA 1
ATOM 843 C C . ILE A 1 105 ? 4.374 4.335 6.035 1.00 97.44 105 ILE A C 1
ATOM 845 O O . ILE A 1 105 ? 5.358 4.336 6.774 1.00 97.44 105 ILE A O 1
ATOM 849 N N . SER A 1 106 ? 3.250 4.964 6.363 1.00 98.44 106 SER A N 1
ATOM 850 C CA . SER A 1 106 ? 3.063 5.585 7.674 1.00 98.44 106 SER A CA 1
ATOM 851 C C . SER A 1 106 ? 2.375 4.629 8.641 1.00 98.44 106 SER A C 1
ATOM 853 O O . SER A 1 106 ? 1.457 3.907 8.254 1.00 98.44 106 SER A O 1
ATOM 855 N N . TYR A 1 107 ? 2.750 4.652 9.917 1.00 98.69 107 TYR A N 1
ATOM 856 C CA . TYR A 1 107 ? 2.025 3.923 10.955 1.00 98.69 107 TYR A CA 1
ATOM 857 C C . TYR A 1 107 ? 1.861 4.729 12.242 1.00 98.69 107 TYR A C 1
ATOM 859 O O . TYR A 1 107 ? 2.638 5.638 12.521 1.00 98.69 107 TYR A O 1
ATOM 867 N N . GLY A 1 108 ? 0.829 4.424 13.025 1.00 98.50 108 GLY A N 1
ATOM 868 C CA . GLY A 1 108 ? 0.534 5.129 14.272 1.00 98.50 108 GLY A CA 1
ATOM 869 C C . GLY A 1 108 ? -0.271 4.285 15.251 1.00 98.50 108 GLY A C 1
ATOM 870 O O . GLY A 1 108 ? -0.742 3.201 14.912 1.00 98.50 108 GLY A O 1
ATOM 871 N N . PHE A 1 109 ? -0.433 4.801 16.470 1.00 98.56 109 PHE A N 1
ATOM 872 C CA . PHE A 1 109 ? -1.099 4.098 17.564 1.00 98.56 109 PHE A CA 1
ATOM 873 C C . PHE A 1 109 ? -2.241 4.909 18.160 1.00 98.56 109 PHE A C 1
ATOM 875 O O . PHE A 1 109 ? -2.174 6.137 18.283 1.00 98.56 109 PHE A O 1
ATOM 882 N N . VAL A 1 110 ? -3.277 4.191 18.576 1.00 98.25 110 VAL A N 1
ATOM 883 C CA . VAL A 1 110 ? -4.399 4.705 19.358 1.00 98.25 110 VAL A CA 1
ATOM 884 C C . VAL A 1 110 ? -4.696 3.758 20.511 1.00 98.25 110 VAL A C 1
ATOM 886 O O . VAL A 1 110 ? -4.352 2.583 20.476 1.00 98.25 110 VAL A O 1
ATOM 889 N N . LYS A 1 111 ? -5.425 4.248 21.513 1.00 97.19 111 LYS A N 1
ATOM 890 C CA . LYS A 1 111 ? -5.781 3.439 22.682 1.00 97.19 111 LYS A CA 1
ATOM 891 C C . LYS A 1 111 ? -6.555 2.163 22.332 1.00 97.19 111 LYS A C 1
ATOM 893 O O . LYS A 1 111 ? -6.378 1.131 22.963 1.00 97.19 111 LYS A O 1
ATOM 898 N N . THR A 1 112 ? -7.484 2.247 21.382 1.00 97.19 112 THR A N 1
ATOM 899 C CA . THR A 1 112 ? -8.295 1.097 20.978 1.00 97.19 112 THR A CA 1
ATOM 900 C C . THR A 1 112 ? -8.874 1.291 19.583 1.00 97.19 112 THR A C 1
ATOM 902 O O . THR A 1 112 ? -9.312 2.388 19.225 1.00 97.19 112 THR A O 1
ATOM 905 N N . LEU A 1 113 ? -8.893 0.196 18.829 1.00 97.81 113 LEU A N 1
ATOM 906 C CA . LEU A 1 113 ? -9.586 0.037 17.554 1.00 97.81 113 LEU A CA 1
ATOM 907 C C . LEU A 1 113 ? -10.635 -1.084 17.638 1.00 97.81 113 LEU A C 1
ATOM 909 O O . LEU A 1 113 ? -11.156 -1.528 16.616 1.00 97.81 113 LEU A O 1
ATOM 913 N N . ASP A 1 114 ? -10.992 -1.527 18.848 1.00 96.44 114 ASP A N 1
ATOM 914 C CA . ASP A 1 114 ? -12.148 -2.397 19.030 1.00 96.44 114 ASP A CA 1
ATOM 915 C C . ASP A 1 114 ? -13.404 -1.652 18.562 1.00 96.44 114 ASP A C 1
ATOM 917 O O . ASP A 1 114 ? -13.763 -0.591 19.087 1.00 96.44 114 ASP A O 1
ATOM 921 N N . LYS A 1 115 ? -14.062 -2.198 17.538 1.00 92.88 115 LYS A N 1
ATOM 922 C CA . LYS A 1 115 ? -15.149 -1.517 16.826 1.00 92.88 115 LYS A CA 1
ATOM 923 C C . LYS A 1 115 ? -16.292 -1.124 17.761 1.00 92.88 115 LYS A C 1
ATOM 925 O O . LYS A 1 115 ? -16.829 -0.021 17.644 1.00 92.88 115 LYS A O 1
ATOM 930 N N . GLU A 1 116 ? -16.652 -2.009 18.687 1.00 90.94 116 GLU A N 1
ATOM 931 C CA . GLU A 1 116 ? -17.732 -1.773 19.644 1.00 90.94 116 GLU A CA 1
ATOM 932 C C . GLU A 1 116 ? -17.373 -0.626 20.592 1.00 90.94 116 GLU A C 1
ATOM 934 O O . GLU A 1 116 ? -18.142 0.323 20.755 1.00 90.94 116 GLU A O 1
ATOM 939 N N . THR A 1 117 ? -16.168 -0.660 21.155 1.00 93.50 117 THR A N 1
ATOM 940 C CA . THR A 1 117 ? -15.667 0.385 22.049 1.00 93.50 117 THR A CA 1
ATOM 941 C C . THR A 1 117 ? -15.572 1.737 21.347 1.00 93.50 117 THR A C 1
ATOM 943 O O . THR A 1 117 ? -16.016 2.755 21.892 1.00 93.50 117 THR A O 1
ATOM 946 N N . VAL A 1 118 ? -15.039 1.769 20.121 1.00 94.00 118 VAL A N 1
ATOM 947 C CA . VAL A 1 118 ? -14.958 2.989 19.302 1.00 94.00 118 VAL A CA 1
ATOM 948 C C . VAL A 1 118 ? -16.353 3.567 19.072 1.00 94.00 118 VAL A C 1
ATOM 950 O O . VAL A 1 118 ? -16.575 4.756 19.325 1.00 94.00 118 VAL A O 1
ATOM 953 N N . LEU A 1 119 ? -17.315 2.742 18.656 1.00 90.94 119 LEU A N 1
ATOM 954 C CA . LEU A 1 119 ? -18.675 3.196 18.391 1.00 90.94 119 LEU A CA 1
ATOM 955 C C . LEU A 1 119 ? -19.364 3.715 19.658 1.00 90.94 119 LEU A C 1
ATOM 957 O O . LEU A 1 119 ? -19.936 4.805 19.641 1.00 90.94 119 LEU A O 1
ATOM 961 N N . GLN A 1 120 ? -19.270 2.994 20.776 1.00 89.00 120 GLN A N 1
ATOM 962 C CA . GLN A 1 120 ? -19.838 3.441 22.049 1.00 89.00 120 GLN A CA 1
ATOM 963 C C . GLN A 1 120 ? -19.254 4.786 22.493 1.00 89.00 120 GLN A C 1
ATOM 965 O O . GLN A 1 120 ? -19.993 5.654 22.966 1.00 89.00 120 GLN A O 1
ATOM 970 N N . ASN A 1 121 ? -17.949 4.999 22.311 1.00 90.94 121 ASN A N 1
ATOM 971 C CA . ASN A 1 121 ? -17.305 6.277 22.614 1.00 90.94 121 ASN A CA 1
ATOM 972 C C . ASN A 1 121 ? -17.832 7.409 21.721 1.00 90.94 121 ASN A C 1
ATOM 974 O O . ASN A 1 121 ? -18.095 8.506 22.220 1.00 90.94 121 ASN A O 1
ATOM 978 N N . ARG A 1 122 ? -18.070 7.150 20.429 1.00 90.12 122 ARG A N 1
ATOM 979 C CA . ARG A 1 122 ? -18.686 8.128 19.514 1.00 90.12 122 ARG A CA 1
ATOM 980 C C . ARG A 1 122 ? -20.129 8.450 19.882 1.00 90.12 122 ARG A C 1
ATOM 982 O O . ARG A 1 122 ? -20.496 9.623 19.921 1.00 90.12 122 ARG A O 1
ATOM 989 N N . LEU A 1 123 ? -20.933 7.447 20.227 1.00 89.50 123 LEU A N 1
ATOM 990 C CA . LEU A 1 123 ? -22.314 7.661 20.670 1.00 89.50 123 LEU A CA 1
ATOM 991 C C . LEU A 1 123 ? -22.371 8.474 21.972 1.00 89.50 123 LEU A C 1
ATOM 993 O O . LEU A 1 123 ? -23.188 9.388 22.082 1.00 89.50 123 LEU A O 1
ATOM 997 N N . LYS A 1 124 ? -21.466 8.213 22.926 1.00 89.88 124 LYS A N 1
ATOM 998 C CA . LYS A 1 124 ? -21.312 9.022 24.152 1.00 89.88 124 LYS A CA 1
ATOM 999 C C . LYS A 1 124 ? -20.977 10.480 23.835 1.00 89.88 124 LYS A C 1
ATOM 1001 O O . LYS A 1 124 ? -21.609 11.379 24.389 1.00 89.88 124 LYS A O 1
ATOM 1006 N N . GLN A 1 125 ? -20.030 10.718 22.924 1.00 89.25 125 GLN A N 1
ATOM 1007 C CA . GLN A 1 125 ? -19.674 12.069 22.471 1.00 89.25 125 GLN A CA 1
ATOM 1008 C C . GLN A 1 125 ? -20.869 12.776 21.818 1.00 89.25 125 GLN A C 1
ATOM 1010 O O . GLN A 1 125 ? -21.168 13.922 22.150 1.00 89.25 125 GLN A O 1
ATOM 1015 N N . PHE A 1 126 ? -21.595 12.085 20.938 1.00 88.12 126 PHE A N 1
ATOM 1016 C CA . PHE A 1 126 ? -22.759 12.640 20.247 1.00 88.12 126 PHE A CA 1
ATOM 1017 C C . PHE A 1 126 ? -23.926 12.951 21.194 1.00 88.12 126 PHE A C 1
ATOM 1019 O O . PHE A 1 126 ? -24.635 13.941 21.008 1.00 88.12 126 PHE A O 1
ATOM 1026 N N . ALA A 1 127 ? -24.106 12.139 22.237 1.00 90.56 127 ALA A N 1
ATOM 1027 C CA . ALA A 1 127 ? -25.098 12.379 23.276 1.00 90.56 127 ALA A CA 1
ATOM 1028 C C . ALA A 1 127 ? -24.744 13.568 24.191 1.00 90.56 127 ALA A C 1
ATOM 1030 O O . ALA A 1 127 ? -25.616 14.033 24.916 1.00 90.56 127 ALA A O 1
ATOM 1031 N N . LYS A 1 128 ? -23.502 14.083 24.162 1.00 90.06 128 LYS A N 1
ATOM 1032 C CA . LYS A 1 128 ? -23.038 15.235 24.966 1.00 90.06 128 LYS A CA 1
ATOM 1033 C C . LYS A 1 128 ? -23.368 15.122 26.467 1.00 90.06 128 LYS A C 1
ATOM 1035 O O . LYS A 1 128 ? -23.650 16.122 27.118 1.00 90.06 128 LYS A O 1
ATOM 1040 N N . GLY A 1 129 ? -23.351 13.904 27.011 1.00 84.00 129 GLY A N 1
ATOM 1041 C CA . GLY A 1 129 ? -23.679 13.634 28.416 1.00 84.00 129 GLY A CA 1
ATOM 1042 C C . GLY A 1 129 ? -25.165 13.396 28.720 1.00 84.00 129 GLY A C 1
ATOM 1043 O O . GLY A 1 129 ? -25.485 13.075 29.860 1.00 84.00 129 GLY A O 1
ATOM 1044 N N . ASP A 1 130 ? -26.067 13.480 27.736 1.00 92.12 130 ASP A N 1
ATOM 1045 C CA . ASP A 1 130 ? -27.476 13.101 27.902 1.00 92.12 130 ASP A CA 1
ATOM 1046 C C . ASP A 1 130 ? -27.620 11.572 27.971 1.00 92.12 130 ASP A C 1
ATOM 1048 O O . ASP A 1 130 ? -27.555 10.853 26.966 1.00 92.12 130 ASP A O 1
ATOM 1052 N N . THR A 1 131 ? -27.823 11.064 29.184 1.00 90.12 131 THR A N 1
ATOM 1053 C CA . THR A 1 131 ? -27.925 9.632 29.475 1.00 90.12 131 THR A CA 1
ATOM 1054 C C . THR A 1 131 ? -29.154 8.979 28.839 1.00 90.12 131 THR A C 1
ATOM 1056 O O . THR A 1 131 ? -29.083 7.813 28.441 1.00 90.12 131 THR A O 1
ATOM 1059 N N . ALA A 1 132 ? -30.271 9.705 28.711 1.00 89.69 132 ALA A N 1
ATOM 1060 C CA . ALA A 1 132 ? -31.499 9.187 28.105 1.00 89.69 132 ALA A CA 1
ATOM 1061 C C . ALA A 1 132 ? -31.335 9.048 26.586 1.00 89.69 132 ALA A C 1
ATOM 1063 O O . ALA A 1 132 ? -31.679 8.013 25.998 1.00 89.69 132 ALA A O 1
ATOM 1064 N N . ARG A 1 133 ? -30.716 10.052 25.957 1.00 89.69 133 ARG A N 1
ATOM 1065 C CA . ARG A 1 133 ? -30.347 10.005 24.540 1.00 89.69 133 ARG A CA 1
ATOM 1066 C C . ARG A 1 133 ? -29.316 8.917 24.257 1.00 89.69 133 ARG A C 1
ATOM 1068 O O . ARG A 1 133 ? -29.479 8.178 23.289 1.00 89.69 133 ARG A O 1
ATOM 1075 N N . LEU A 1 134 ? -28.291 8.775 25.099 1.00 88.94 134 LEU A N 1
ATOM 1076 C CA . LEU A 1 134 ? -27.292 7.714 24.956 1.00 88.94 134 LEU A CA 1
ATOM 1077 C C . LEU A 1 134 ? -27.933 6.324 25.028 1.00 88.94 134 LEU A C 1
ATOM 1079 O O . LEU A 1 134 ? -27.664 5.494 24.163 1.00 88.94 134 LEU A O 1
ATOM 1083 N N . ARG A 1 135 ? -28.804 6.076 26.016 1.00 88.69 135 ARG A N 1
ATOM 1084 C CA . ARG A 1 135 ? -29.531 4.801 26.126 1.00 88.69 135 ARG A CA 1
ATOM 1085 C C . ARG A 1 135 ? -30.339 4.524 24.859 1.00 88.69 135 ARG A C 1
ATOM 1087 O O . ARG A 1 135 ? -30.218 3.443 24.297 1.00 88.69 135 ARG A O 1
ATOM 1094 N N . THR A 1 136 ? -31.064 5.524 24.360 1.00 88.62 136 THR A N 1
ATOM 1095 C CA . THR A 1 136 ? -31.836 5.407 23.113 1.00 88.62 136 THR A CA 1
ATOM 1096 C C . THR A 1 136 ? -30.952 5.019 21.924 1.00 88.62 136 THR A C 1
ATOM 1098 O O . THR A 1 136 ? -31.313 4.132 21.155 1.00 88.62 136 THR A O 1
ATOM 1101 N N . LEU A 1 137 ? -29.780 5.643 21.774 1.00 85.69 137 LEU A N 1
ATOM 1102 C CA . LEU A 1 137 ? -28.836 5.326 20.696 1.00 85.69 137 LEU A CA 1
ATOM 1103 C C . LEU A 1 137 ? -28.252 3.912 20.825 1.00 85.69 137 LEU A C 1
ATOM 1105 O O . LEU A 1 137 ? -28.140 3.206 19.825 1.00 85.69 137 LEU A O 1
ATOM 1109 N N . LEU A 1 138 ? -27.913 3.479 22.042 1.00 85.88 138 LEU A N 1
ATOM 1110 C CA . LEU A 1 138 ? -27.403 2.128 22.300 1.00 85.88 138 LEU A CA 1
ATOM 1111 C C . LEU A 1 138 ? -28.472 1.050 22.063 1.00 85.88 138 LEU A C 1
ATOM 1113 O O . LEU A 1 138 ? -28.171 -0.010 21.515 1.00 85.88 138 LEU A O 1
ATOM 1117 N N . ASP A 1 139 ? -29.727 1.319 22.418 1.00 86.19 139 ASP A N 1
ATOM 1118 C CA . ASP A 1 139 ? -30.836 0.402 22.140 1.00 86.19 139 ASP A CA 1
ATOM 1119 C C . ASP A 1 139 ? -31.132 0.333 20.635 1.00 86.19 139 ASP A C 1
ATOM 1121 O O . ASP A 1 139 ? -31.318 -0.754 20.081 1.00 86.19 139 ASP A O 1
ATOM 1125 N N . GLN A 1 140 ? -31.077 1.470 19.933 1.00 83.06 140 GLN A N 1
ATOM 1126 C CA . GLN A 1 140 ? -31.150 1.490 18.471 1.00 83.06 140 GLN A CA 1
ATOM 1127 C C . GLN A 1 140 ? -29.995 0.722 17.831 1.00 83.06 140 GLN A C 1
ATOM 1129 O O . GLN A 1 140 ? -30.214 0.052 16.825 1.00 83.06 140 GLN A O 1
ATOM 1134 N N . TYR A 1 141 ? -28.792 0.772 18.402 1.00 80.56 141 TYR A N 1
ATOM 1135 C CA . TYR A 1 141 ? -27.638 0.029 17.902 1.00 80.56 141 TYR A CA 1
ATOM 1136 C C . TYR A 1 141 ? -27.866 -1.482 17.921 1.00 80.56 141 TYR A C 1
ATOM 1138 O O . TYR A 1 141 ? -27.618 -2.141 16.911 1.00 80.56 141 TYR A O 1
ATOM 1146 N N . LYS A 1 142 ? -28.464 -2.023 18.987 1.00 79.38 142 LYS A N 1
ATOM 1147 C CA . LYS A 1 142 ? -28.822 -3.451 19.047 1.00 79.38 142 LYS A CA 1
ATOM 1148 C C . LYS A 1 142 ? -29.772 -3.871 17.918 1.00 79.38 142 LYS A C 1
ATOM 1150 O O . LYS A 1 142 ? -29.648 -4.978 17.407 1.00 79.38 142 LYS A O 1
ATOM 1155 N N . GLY A 1 143 ? -30.695 -2.994 17.511 1.00 79.00 143 GLY A N 1
ATOM 1156 C CA . GLY A 1 143 ? -31.680 -3.281 16.457 1.00 79.00 143 GLY A CA 1
ATOM 1157 C C . GLY A 1 143 ? -31.296 -2.830 15.039 1.00 79.00 143 GLY A C 1
ATOM 1158 O O . GLY A 1 143 ? -31.867 -3.317 14.067 1.00 79.00 143 GLY A O 1
ATOM 1159 N N . LYS A 1 144 ? -30.366 -1.879 14.894 1.00 82.00 144 LYS A N 1
ATOM 1160 C CA . LYS A 1 144 ? -30.012 -1.205 13.625 1.00 82.00 144 LYS A CA 1
ATOM 1161 C C . LYS A 1 144 ? -28.500 -1.032 13.453 1.00 82.00 144 LYS A C 1
ATOM 1163 O O . LYS A 1 144 ? -28.058 -0.056 12.842 1.00 82.00 144 LYS A O 1
ATOM 1168 N N . LYS A 1 145 ? -27.720 -1.991 13.961 1.00 79.56 145 LYS A N 1
ATOM 1169 C CA . LYS A 1 145 ? -26.248 -2.010 13.985 1.00 79.56 145 LYS A CA 1
ATOM 1170 C C . LYS A 1 145 ? -25.604 -1.421 12.728 1.00 79.56 145 LYS A C 1
ATOM 1172 O O . LYS A 1 145 ? -24.928 -0.403 12.807 1.00 79.56 145 LYS A O 1
ATOM 1177 N N . ARG A 1 146 ? -25.915 -1.984 11.556 1.00 78.81 146 ARG A N 1
ATOM 1178 C CA . ARG A 1 146 ? -25.322 -1.571 10.271 1.00 78.81 146 ARG A CA 1
ATOM 1179 C C . ARG A 1 146 ? -25.542 -0.092 9.937 1.00 78.81 146 ARG A C 1
ATOM 1181 O O . ARG A 1 146 ? -24.638 0.554 9.422 1.00 78.81 146 ARG A O 1
ATOM 1188 N N . ARG A 1 147 ? -26.736 0.450 10.205 1.00 78.81 147 ARG A N 1
ATOM 1189 C CA . ARG A 1 147 ? -27.045 1.860 9.913 1.00 78.81 147 ARG A CA 1
ATOM 1190 C C . ARG A 1 147 ? -26.243 2.787 10.817 1.00 78.81 147 ARG A C 1
ATOM 1192 O O . ARG A 1 147 ? -25.630 3.725 10.333 1.00 78.81 147 ARG A O 1
ATOM 1199 N N . LEU A 1 148 ? -26.208 2.487 12.111 1.00 79.44 148 LEU A N 1
ATOM 1200 C CA . LEU A 1 148 ? -25.481 3.314 13.069 1.00 79.44 148 LEU A CA 1
ATOM 1201 C C . LEU A 1 148 ? -23.964 3.220 12.892 1.00 79.44 148 LEU A C 1
ATOM 1203 O O . LEU A 1 148 ? -23.281 4.217 13.085 1.00 79.44 148 LEU A O 1
ATOM 1207 N N . GLU A 1 149 ? -23.435 2.077 12.457 1.00 84.38 149 GLU A N 1
ATOM 1208 C CA . GLU A 1 149 ? -22.036 1.992 12.031 1.00 84.38 149 GLU A CA 1
ATOM 1209 C C . GLU A 1 149 ? -21.747 2.929 10.852 1.00 84.38 149 GLU A C 1
ATOM 1211 O O . GLU A 1 149 ? -20.747 3.631 10.884 1.00 84.38 149 GLU A O 1
ATOM 1216 N N . MET A 1 150 ? -22.607 2.990 9.829 1.00 79.00 150 MET A N 1
ATOM 1217 C CA . MET A 1 150 ? -22.409 3.936 8.717 1.00 79.00 150 MET A CA 1
ATOM 1218 C C . MET A 1 150 ? -22.468 5.397 9.174 1.00 79.00 150 MET A C 1
ATOM 1220 O O . MET A 1 150 ? -21.657 6.201 8.730 1.00 79.00 150 MET A O 1
ATOM 1224 N N . ASP A 1 151 ? -23.402 5.727 10.064 1.00 80.69 151 ASP A N 1
ATOM 1225 C CA . ASP A 1 151 ? -23.635 7.112 10.477 1.00 80.69 151 ASP A CA 1
ATOM 1226 C C . ASP A 1 151 ? -22.587 7.608 11.498 1.00 80.69 151 ASP A C 1
ATOM 1228 O O . ASP A 1 151 ? -22.275 8.799 11.542 1.00 80.69 151 ASP A O 1
ATOM 1232 N N . PHE A 1 152 ? -22.039 6.718 12.339 1.00 81.94 152 PHE A N 1
ATOM 1233 C CA . PHE A 1 152 ? -21.240 7.113 13.507 1.00 81.94 152 PHE A CA 1
ATOM 1234 C C . PHE A 1 152 ? -19.839 6.503 13.590 1.00 81.94 152 PHE A C 1
ATOM 1236 O O . PHE A 1 152 ? -19.009 7.050 14.327 1.00 81.94 152 PHE A O 1
ATOM 1243 N N . LEU A 1 153 ? -19.525 5.419 12.872 1.00 86.38 153 LEU A N 1
ATOM 1244 C CA . LEU A 1 153 ? -18.201 4.803 12.965 1.00 86.38 153 LEU A CA 1
ATOM 1245 C C . LEU A 1 153 ? -17.163 5.649 12.222 1.00 86.38 153 LEU A C 1
ATOM 1247 O O . LEU A 1 153 ? -17.038 5.597 11.004 1.00 86.38 153 LEU A O 1
ATOM 1251 N N . HIS A 1 154 ? -16.390 6.400 13.000 1.00 89.12 154 HIS A N 1
ATOM 1252 C CA . HIS A 1 154 ? -15.209 7.119 12.540 1.00 89.12 154 HIS A CA 1
ATOM 1253 C C . HIS A 1 154 ? -14.016 6.608 13.329 1.00 89.12 154 HIS A C 1
ATOM 1255 O O . HIS A 1 154 ? -13.923 6.870 14.540 1.00 89.12 154 HIS A O 1
ATOM 1261 N N . TRP A 1 155 ? -13.127 5.888 12.644 1.00 93.69 155 TRP A N 1
ATOM 1262 C CA . TRP A 1 155 ? -11.915 5.362 13.252 1.00 93.69 155 TRP A CA 1
ATOM 1263 C C . TRP A 1 155 ? -11.091 6.499 13.862 1.00 93.69 155 TRP A C 1
ATOM 1265 O O . TRP A 1 155 ? -10.964 7.569 13.256 1.00 93.69 155 TRP A O 1
ATOM 1275 N N . PRO A 1 156 ? -10.594 6.333 15.096 1.00 94.50 156 PRO A N 1
ATOM 1276 C CA . PRO A 1 156 ? -9.683 7.304 15.674 1.00 94.50 156 PRO A CA 1
ATOM 1277 C C . PRO A 1 156 ? -8.377 7.302 14.872 1.00 94.50 156 PRO A C 1
ATOM 1279 O O . PRO A 1 156 ? -7.807 6.247 14.615 1.00 94.50 156 PRO A O 1
ATOM 1282 N N . GLY A 1 157 ? -7.904 8.487 14.491 1.00 92.94 157 GLY A N 1
ATOM 1283 C CA . GLY A 1 157 ? -6.561 8.649 13.943 1.00 92.94 157 GLY A CA 1
ATOM 1284 C C . GLY A 1 157 ? -5.525 8.728 15.062 1.00 92.94 157 GLY A C 1
ATOM 1285 O O . GLY A 1 157 ? -5.827 9.209 16.157 1.00 92.94 157 GLY A O 1
ATOM 1286 N N . ALA A 1 158 ? -4.300 8.290 14.781 1.00 95.25 158 ALA A N 1
ATOM 1287 C CA . ALA A 1 158 ? -3.181 8.499 15.689 1.00 95.25 158 ALA A CA 1
ATOM 1288 C C . ALA A 1 158 ? -2.831 9.993 15.803 1.00 95.25 158 ALA A C 1
ATOM 1290 O O . ALA A 1 158 ? -2.893 10.738 14.823 1.00 95.25 158 ALA A O 1
ATOM 1291 N N . ASN A 1 159 ? -2.413 10.422 16.997 1.00 93.75 159 ASN A N 1
ATOM 1292 C CA . ASN A 1 159 ? -1.916 11.788 17.218 1.00 93.75 159 ASN A CA 1
ATOM 1293 C C . ASN A 1 159 ? -0.594 12.048 16.478 1.00 93.75 159 ASN A C 1
ATOM 1295 O O . ASN A 1 159 ? -0.280 13.185 16.140 1.00 93.75 159 ASN A O 1
ATOM 1299 N N . HIS A 1 160 ? 0.185 10.991 16.256 1.00 96.19 160 HIS A N 1
ATOM 1300 C CA . HIS A 1 160 ? 1.444 11.023 15.534 1.00 96.19 160 HIS A CA 1
ATOM 1301 C C . HIS A 1 160 ? 1.547 9.779 14.654 1.00 96.19 160 HIS A C 1
ATOM 1303 O O . HIS A 1 160 ? 1.199 8.681 15.093 1.00 96.19 160 HIS A O 1
ATOM 1309 N N . TYR A 1 161 ? 2.038 9.971 13.432 1.00 97.75 161 TYR A N 1
ATOM 1310 C CA . TYR A 1 161 ? 2.391 8.890 12.524 1.00 97.75 161 TYR A CA 1
ATOM 1311 C C . TYR A 1 161 ? 3.898 8.899 12.306 1.00 97.75 161 TYR A C 1
ATOM 1313 O O . TYR A 1 161 ? 4.485 9.948 12.037 1.00 97.75 161 TYR A O 1
ATOM 1321 N N . THR A 1 162 ? 4.505 7.725 12.406 1.00 98.31 162 THR A N 1
ATOM 1322 C CA . THR A 1 162 ? 5.895 7.484 12.038 1.00 98.31 162 THR A CA 1
ATOM 1323 C C . THR A 1 162 ? 5.943 6.995 10.597 1.00 98.31 162 THR A C 1
ATOM 1325 O O . THR A 1 162 ? 5.210 6.080 10.227 1.00 98.31 162 THR A O 1
ATOM 1328 N N . GLN A 1 163 ? 6.803 7.606 9.786 1.00 98.00 163 GLN A N 1
ATOM 1329 C CA . GLN A 1 163 ? 7.048 7.189 8.409 1.00 98.00 163 GLN A CA 1
ATOM 1330 C C . GLN A 1 163 ? 8.177 6.158 8.386 1.00 98.00 163 GLN A C 1
ATOM 1332 O O . GLN A 1 163 ? 9.287 6.428 8.844 1.00 98.00 163 GLN A O 1
ATOM 1337 N N . LEU A 1 164 ? 7.882 4.976 7.858 1.00 97.19 164 LEU A N 1
ATOM 1338 C CA . LEU A 1 164 ? 8.852 3.932 7.571 1.00 97.19 164 LEU A CA 1
ATOM 1339 C C . LEU A 1 164 ? 9.284 4.069 6.111 1.00 97.19 164 LEU A C 1
ATOM 1341 O O . LEU A 1 164 ? 8.468 3.867 5.216 1.00 97.19 164 LEU A O 1
ATOM 1345 N N . THR A 1 165 ? 10.547 4.421 5.883 1.00 95.81 165 THR A N 1
ATOM 1346 C CA . THR A 1 165 ? 11.169 4.488 4.553 1.00 95.81 165 THR A CA 1
ATOM 1347 C C . THR A 1 165 ? 11.992 3.230 4.282 1.00 95.81 165 THR A C 1
ATOM 1349 O O . THR A 1 165 ? 12.427 2.556 5.219 1.00 95.81 165 THR A O 1
ATOM 1352 N N . GLY A 1 166 ? 12.205 2.890 3.008 1.00 95.50 166 GLY A N 1
ATOM 1353 C CA . GLY A 1 166 ? 12.873 1.638 2.642 1.00 95.50 166 GLY A CA 1
ATOM 1354 C C . GLY A 1 166 ? 12.042 0.407 3.016 1.00 95.50 166 GLY A C 1
ATOM 1355 O O . GLY A 1 166 ? 12.608 -0.619 3.393 1.00 95.50 166 GLY A O 1
ATOM 1356 N N . PHE A 1 167 ? 10.710 0.534 2.979 1.00 95.81 167 PHE A N 1
ATOM 1357 C CA . PHE A 1 167 ? 9.754 -0.415 3.544 1.00 95.81 167 PHE A CA 1
ATOM 1358 C C . PHE A 1 167 ? 9.908 -1.823 2.970 1.00 95.81 167 PHE A C 1
ATOM 1360 O O . PHE A 1 167 ? 9.847 -2.784 3.729 1.00 95.81 167 PHE A O 1
ATOM 1367 N N . ARG A 1 168 ? 10.137 -1.958 1.655 1.00 95.19 168 ARG A N 1
ATOM 1368 C CA . ARG A 1 168 ? 10.366 -3.254 0.981 1.00 95.19 168 ARG A CA 1
ATOM 1369 C C . ARG A 1 168 ? 9.364 -4.336 1.432 1.00 95.19 168 ARG A C 1
ATOM 1371 O O . ARG A 1 168 ? 9.760 -5.333 2.045 1.00 95.19 168 ARG A O 1
ATOM 1378 N N . PRO A 1 169 ? 8.060 -4.132 1.174 1.00 94.50 169 PRO A N 1
ATOM 1379 C CA . PRO A 1 169 ? 6.985 -4.967 1.710 1.00 94.50 169 PRO A CA 1
ATOM 1380 C C . PRO A 1 169 ? 7.231 -6.458 1.478 1.00 94.50 169 PRO A C 1
ATOM 1382 O O . PRO A 1 169 ? 7.642 -6.869 0.398 1.00 94.50 169 PRO A O 1
ATOM 1385 N N . GLN A 1 170 ? 6.932 -7.274 2.488 1.00 93.06 170 GLN A N 1
ATOM 1386 C CA . GLN A 1 170 ? 7.025 -8.725 2.367 1.00 93.06 170 GLN A CA 1
ATOM 1387 C C . GLN A 1 170 ? 5.710 -9.230 1.776 1.00 93.06 170 GLN A C 1
ATOM 1389 O O . GLN A 1 170 ? 4.654 -9.053 2.380 1.00 93.06 170 GLN A O 1
ATOM 1394 N N . LEU A 1 171 ? 5.764 -9.810 0.579 1.00 90.38 171 LEU A N 1
ATOM 1395 C CA . LEU A 1 171 ? 4.604 -10.342 -0.131 1.00 90.38 171 LEU A CA 1
ATOM 1396 C C . LEU A 1 171 ? 4.950 -11.700 -0.738 1.00 90.38 171 LEU A C 1
ATOM 1398 O O . LEU A 1 171 ? 6.067 -11.918 -1.198 1.00 90.38 171 LEU A O 1
ATOM 1402 N N . GLU A 1 172 ? 3.959 -12.581 -0.790 1.00 84.44 172 GLU A N 1
ATOM 1403 C CA . GLU A 1 172 ? 4.034 -13.858 -1.501 1.00 84.44 172 GLU A CA 1
ATOM 1404 C C . GLU A 1 172 ? 3.259 -13.724 -2.813 1.00 84.44 172 GLU A C 1
ATOM 1406 O O . GLU A 1 172 ? 2.082 -14.074 -2.901 1.00 84.44 172 GLU A O 1
ATOM 1411 N N . ILE A 1 173 ? 3.900 -13.126 -3.818 1.00 79.88 173 ILE A N 1
ATOM 1412 C CA . ILE A 1 173 ? 3.338 -12.985 -5.165 1.00 79.88 173 ILE A CA 1
ATOM 1413 C C . ILE A 1 173 ? 4.335 -13.587 -6.149 1.00 79.88 173 ILE A C 1
ATOM 1415 O O . ILE A 1 173 ? 5.388 -13.007 -6.398 1.00 79.88 173 ILE A O 1
ATOM 1419 N N . ASP A 1 174 ? 3.982 -14.735 -6.727 1.00 78.38 174 ASP A N 1
ATOM 1420 C CA . ASP A 1 174 ? 4.818 -15.381 -7.743 1.00 78.38 174 ASP A CA 1
ATOM 1421 C C . ASP A 1 174 ? 4.762 -14.623 -9.076 1.00 78.38 174 ASP A C 1
ATOM 1423 O O . ASP A 1 174 ? 5.782 -14.427 -9.738 1.00 78.38 174 ASP A O 1
ATOM 1427 N N . LYS A 1 175 ? 3.557 -14.200 -9.488 1.00 84.50 175 LYS A N 1
ATOM 1428 C CA . LYS A 1 175 ? 3.316 -13.373 -10.678 1.00 84.50 175 LYS A CA 1
ATOM 1429 C C . LYS A 1 175 ? 2.118 -12.438 -10.469 1.00 84.50 175 LYS A C 1
ATOM 1431 O O . LYS A 1 175 ? 1.099 -12.901 -9.951 1.00 84.50 175 LYS A O 1
ATOM 1436 N N . PRO A 1 176 ? 2.182 -11.179 -10.944 1.00 91.38 176 PRO A N 1
ATOM 1437 C CA . PRO A 1 176 ? 3.335 -10.516 -11.576 1.00 91.38 176 PRO A CA 1
ATOM 1438 C C . PRO A 1 176 ? 4.507 -10.273 -10.601 1.00 91.38 176 PRO A C 1
ATOM 1440 O O . PRO A 1 176 ? 4.303 -10.288 -9.391 1.00 91.38 176 PRO A O 1
ATOM 1443 N N . ILE A 1 177 ? 5.723 -10.052 -11.115 1.00 93.56 177 ILE A N 1
ATOM 1444 C CA . ILE A 1 177 ? 6.929 -9.830 -10.293 1.00 93.56 177 ILE A CA 1
ATOM 1445 C C . ILE A 1 177 ? 6.816 -8.480 -9.586 1.00 93.56 177 ILE A C 1
ATOM 1447 O O . ILE A 1 177 ? 6.572 -7.456 -10.219 1.00 93.56 177 ILE A O 1
ATOM 1451 N N . ALA A 1 178 ? 7.023 -8.446 -8.276 1.00 94.00 178 ALA A N 1
ATOM 1452 C CA . ALA A 1 178 ? 6.970 -7.193 -7.543 1.00 94.00 178 ALA A CA 1
ATOM 1453 C C . ALA A 1 178 ? 8.347 -6.515 -7.468 1.00 94.00 178 ALA A C 1
ATOM 1455 O O . ALA A 1 178 ? 9.354 -7.157 -7.165 1.00 94.00 178 ALA A O 1
ATOM 1456 N N . VAL A 1 179 ? 8.380 -5.208 -7.721 1.00 95.69 179 VAL A N 1
ATOM 1457 C CA . VAL A 1 179 ? 9.562 -4.349 -7.566 1.00 95.69 179 VAL A CA 1
ATOM 1458 C C . VAL A 1 179 ? 9.208 -3.147 -6.701 1.00 95.69 179 VAL A C 1
ATOM 1460 O O . VAL A 1 179 ? 8.057 -2.705 -6.689 1.00 95.69 179 VAL A O 1
ATOM 1463 N N . VAL A 1 180 ? 10.172 -2.610 -5.955 1.00 96.94 180 VAL A N 1
ATOM 1464 C CA . VAL A 1 180 ? 9.906 -1.517 -5.009 1.00 96.94 180 VAL A CA 1
ATOM 1465 C C . VAL A 1 180 ? 10.200 -0.169 -5.662 1.00 96.94 180 VAL A C 1
ATOM 1467 O O . VAL A 1 180 ? 11.315 0.089 -6.116 1.00 96.94 180 VAL A O 1
ATOM 1470 N N . LEU A 1 181 ? 9.197 0.705 -5.699 1.00 97.19 181 LEU A N 1
ATOM 1471 C CA . LEU A 1 181 ? 9.274 2.069 -6.207 1.00 97.19 181 LEU A CA 1
ATOM 1472 C C . LEU A 1 181 ? 9.975 2.985 -5.210 1.00 97.19 181 LEU A C 1
ATOM 1474 O O . LEU A 1 181 ? 9.340 3.710 -4.449 1.00 97.19 181 LEU A O 1
ATOM 1478 N N . THR A 1 182 ? 11.304 2.942 -5.241 1.00 96.50 182 THR A N 1
ATOM 1479 C CA . THR A 1 182 ? 12.146 3.907 -4.533 1.00 96.50 182 THR A CA 1
ATOM 1480 C C . THR A 1 182 ? 12.063 5.284 -5.194 1.00 96.50 182 THR A C 1
ATOM 1482 O O . THR A 1 182 ? 11.711 5.409 -6.373 1.00 96.50 182 THR A O 1
ATOM 1485 N N . ALA A 1 183 ? 12.468 6.322 -4.460 1.00 94.25 183 ALA A N 1
ATOM 1486 C CA . ALA A 1 183 ? 12.517 7.691 -4.975 1.00 94.25 183 ALA A CA 1
ATOM 1487 C C . ALA A 1 183 ? 13.367 7.825 -6.257 1.00 94.25 183 ALA A C 1
ATOM 1489 O O . ALA A 1 183 ? 13.004 8.571 -7.165 1.00 94.25 183 ALA A O 1
ATOM 1490 N N . ASP A 1 184 ? 14.464 7.066 -6.370 1.00 94.06 184 ASP A N 1
ATOM 1491 C CA . ASP A 1 184 ? 15.326 7.068 -7.559 1.00 94.06 184 ASP A CA 1
ATOM 1492 C C . ASP A 1 184 ? 14.582 6.560 -8.801 1.00 94.06 184 ASP A C 1
ATOM 1494 O O . ASP A 1 184 ? 14.665 7.164 -9.873 1.00 94.06 184 ASP A O 1
ATOM 1498 N N . TYR A 1 185 ? 13.835 5.460 -8.666 1.00 95.81 185 TYR A N 1
ATOM 1499 C CA . TYR A 1 185 ? 13.060 4.899 -9.772 1.00 95.81 185 TYR A CA 1
ATOM 1500 C C . TYR A 1 185 ? 11.851 5.761 -10.120 1.00 95.81 185 TYR A C 1
ATOM 1502 O O . TYR A 1 185 ? 11.549 5.940 -11.299 1.00 95.81 185 TYR A O 1
ATOM 1510 N N . GLU A 1 186 ? 11.187 6.349 -9.127 1.00 94.62 186 GLU A N 1
ATOM 1511 C CA . GLU A 1 186 ? 10.121 7.316 -9.378 1.00 94.62 186 GLU A CA 1
ATOM 1512 C C . GLU A 1 186 ? 10.640 8.540 -10.148 1.00 94.62 186 GLU A C 1
ATOM 1514 O O . GLU A 1 186 ? 10.015 8.978 -11.121 1.00 94.62 186 GLU A O 1
ATOM 1519 N N . HIS A 1 187 ? 11.802 9.075 -9.766 1.00 93.12 187 HIS A N 1
ATOM 1520 C CA . HIS A 1 187 ? 12.438 10.181 -10.478 1.00 93.12 187 HIS A CA 1
ATOM 1521 C C . HIS A 1 187 ? 12.806 9.793 -11.918 1.00 93.12 187 HIS A C 1
ATOM 1523 O O . HIS A 1 187 ? 12.478 10.529 -12.853 1.00 93.12 187 HIS A O 1
ATOM 1529 N N . LEU A 1 188 ? 13.420 8.622 -12.112 1.00 94.75 188 LEU A N 1
ATOM 1530 C CA . LEU A 1 188 ? 13.768 8.078 -13.428 1.00 94.75 188 LEU A CA 1
ATOM 1531 C C . LEU A 1 188 ? 12.531 7.950 -14.327 1.00 94.75 188 LEU A C 1
ATOM 1533 O O . LEU A 1 188 ? 12.538 8.431 -15.462 1.00 94.75 188 LEU A O 1
ATOM 1537 N N . LEU A 1 189 ? 11.445 7.354 -13.827 1.00 95.44 189 LEU A N 1
ATOM 1538 C CA . LEU A 1 189 ? 10.211 7.177 -14.597 1.00 95.44 189 LEU A CA 1
ATOM 1539 C C . LEU A 1 189 ? 9.552 8.516 -14.943 1.00 95.44 189 LEU A C 1
ATOM 1541 O O . LEU A 1 189 ? 9.096 8.702 -16.074 1.00 95.44 189 LEU A O 1
ATOM 1545 N N . ASN A 1 190 ? 9.532 9.469 -14.009 1.00 92.81 190 ASN A N 1
ATOM 1546 C CA . ASN A 1 190 ? 9.040 10.821 -14.274 1.00 92.81 190 ASN A CA 1
ATOM 1547 C C . ASN A 1 190 ? 9.871 11.528 -15.354 1.00 92.81 190 ASN A C 1
ATOM 1549 O O . ASN A 1 190 ? 9.302 12.120 -16.276 1.00 92.81 190 ASN A O 1
ATOM 1553 N N . ALA A 1 191 ? 11.202 11.440 -15.279 1.00 91.50 191 ALA A N 1
ATOM 1554 C CA . ALA A 1 191 ? 12.103 12.019 -16.271 1.00 91.50 191 ALA A CA 1
ATOM 1555 C C . ALA A 1 191 ? 11.915 11.371 -17.652 1.00 91.50 191 ALA A C 1
ATOM 1557 O O . ALA A 1 191 ? 11.822 12.072 -18.665 1.00 91.50 191 ALA A O 1
ATOM 1558 N N . PHE A 1 192 ? 11.782 10.042 -17.693 1.00 93.44 192 PHE A N 1
ATOM 1559 C CA . PHE A 1 192 ? 11.525 9.295 -18.917 1.00 93.44 192 PHE A CA 1
ATOM 1560 C C . PHE A 1 192 ? 10.181 9.681 -19.538 1.00 93.44 192 PHE A C 1
ATOM 1562 O O . PHE A 1 192 ? 10.126 10.030 -20.714 1.00 93.44 192 PHE A O 1
ATOM 1569 N N . LEU A 1 193 ? 9.090 9.691 -18.776 1.00 91.69 193 LEU A N 1
ATOM 1570 C CA . LEU A 1 193 ? 7.765 10.021 -19.308 1.00 91.69 193 LEU A CA 1
ATOM 1571 C C . LEU A 1 193 ? 7.621 11.497 -19.688 1.00 91.69 193 LEU A C 1
ATOM 1573 O O . LEU A 1 193 ? 6.893 11.827 -20.630 1.00 91.69 193 LEU A O 1
ATOM 1577 N N . GLY A 1 194 ? 8.307 12.389 -18.975 1.00 87.38 194 GLY A N 1
ATOM 1578 C CA . GLY A 1 194 ? 8.155 13.831 -19.107 1.00 87.38 194 GLY A CA 1
ATOM 1579 C C . GLY A 1 194 ? 6.799 14.349 -18.605 1.00 87.38 194 GLY A C 1
ATOM 1580 O O . GLY A 1 194 ? 5.945 13.607 -18.112 1.00 87.38 194 GLY A O 1
ATOM 1581 N N . SER A 1 195 ? 6.599 15.662 -18.749 1.00 76.81 195 SER A N 1
ATOM 1582 C CA . SER A 1 195 ? 5.477 16.407 -18.154 1.00 76.81 195 SER A CA 1
ATOM 1583 C C . SER A 1 195 ? 4.454 16.959 -19.159 1.00 76.81 195 SER A C 1
ATOM 1585 O O . SER A 1 195 ? 3.518 17.651 -18.762 1.00 76.81 195 SER A O 1
ATOM 1587 N N . LYS A 1 196 ? 4.588 16.6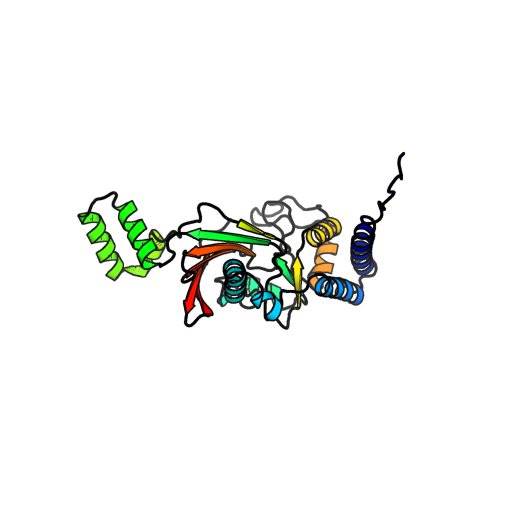76 -20.465 1.00 68.75 196 LYS A N 1
ATOM 1588 C CA . LYS A 1 196 ? 3.683 17.233 -21.491 1.00 68.75 196 LYS A CA 1
ATOM 1589 C C . LYS A 1 196 ? 2.327 16.521 -21.493 1.00 68.75 196 LYS A C 1
ATOM 1591 O O . LYS A 1 196 ? 2.237 15.331 -21.807 1.00 68.75 196 LYS A O 1
ATOM 1596 N N . ARG A 1 197 ? 1.266 17.267 -21.175 1.00 66.75 197 ARG A N 1
ATOM 1597 C CA . ARG A 1 197 ? -0.113 16.768 -21.071 1.00 66.75 197 ARG A CA 1
ATOM 1598 C C . ARG A 1 197 ? -1.122 17.768 -21.626 1.00 66.75 197 ARG A C 1
ATOM 1600 O O . ARG A 1 197 ? -0.878 18.974 -21.595 1.00 66.75 197 ARG A O 1
ATOM 1607 N N . TYR A 1 198 ? -2.270 17.264 -22.070 1.00 59.91 198 TYR A N 1
ATOM 1608 C CA . TYR A 1 198 ? -3.445 18.095 -22.326 1.00 59.91 198 TYR A CA 1
ATOM 1609 C C . TYR A 1 198 ? -3.962 18.697 -21.015 1.00 59.91 198 TYR A C 1
ATOM 1611 O O . TYR A 1 198 ? -3.805 18.113 -19.942 1.00 59.91 198 TYR A O 1
ATOM 1619 N N . LYS A 1 199 ? -4.608 19.866 -21.093 1.00 62.31 199 LYS A N 1
ATOM 1620 C CA . LYS A 1 199 ? -5.310 20.422 -19.931 1.00 62.31 199 LYS A CA 1
ATOM 1621 C C . LYS A 1 199 ? -6.473 19.482 -19.546 1.00 62.31 199 LYS A C 1
ATOM 1623 O O . LYS A 1 199 ? -7.187 19.043 -20.456 1.00 62.31 199 LYS A O 1
ATOM 1628 N N . PRO A 1 200 ? -6.694 19.191 -18.249 1.00 59.34 200 PRO A N 1
ATOM 1629 C CA . PRO A 1 200 ? -7.900 18.525 -17.775 1.00 59.34 200 PRO A CA 1
ATOM 1630 C C . PRO A 1 200 ? -9.130 19.223 -18.349 1.00 59.34 200 PRO A C 1
ATOM 1632 O O . PRO A 1 200 ? -9.128 20.447 -18.511 1.00 59.34 200 PRO A O 1
ATOM 1635 N N . GLY A 1 201 ? -10.167 18.466 -18.691 1.00 55.84 201 GLY A N 1
ATOM 1636 C CA . GLY A 1 201 ? -11.381 19.062 -19.248 1.00 55.84 201 GLY A CA 1
ATOM 1637 C C . GLY A 1 201 ? -11.356 19.326 -20.755 1.00 55.84 201 GLY A C 1
ATOM 1638 O O . GLY A 1 201 ? -12.362 19.785 -21.296 1.00 55.84 201 GLY A O 1
ATOM 1639 N N . THR A 1 202 ? -10.259 19.033 -21.467 1.00 52.78 202 THR A N 1
ATOM 1640 C CA . THR A 1 202 ? -10.242 19.145 -22.936 1.00 52.78 202 THR A CA 1
ATOM 1641 C C . THR A 1 202 ? -11.131 18.044 -23.534 1.00 52.78 202 THR A C 1
ATOM 1643 O O . THR A 1 202 ? -10.707 16.903 -23.673 1.00 52.78 202 THR A O 1
ATOM 1646 N N . GLY A 1 203 ? -12.390 18.375 -23.834 1.00 56.44 203 GLY A N 1
ATOM 1647 C CA . GLY A 1 203 ? -13.424 17.457 -24.335 1.00 56.44 203 GLY A CA 1
ATOM 1648 C C . GLY A 1 203 ? -14.536 17.164 -23.315 1.00 56.44 203 GLY A C 1
ATOM 1649 O O . GLY A 1 203 ? -15.709 17.268 -23.658 1.00 56.44 203 GLY A O 1
ATOM 1650 N N . SER A 1 204 ? -14.191 16.853 -22.059 1.00 48.88 204 SER A N 1
ATOM 1651 C CA . SER A 1 204 ? -15.136 16.677 -20.939 1.00 48.88 204 SER A CA 1
ATOM 1652 C C . SER A 1 204 ? -14.434 16.858 -19.591 1.00 48.88 204 SER A C 1
ATOM 1654 O O . SER A 1 204 ? -13.295 16.422 -19.437 1.00 48.88 204 SER A O 1
ATOM 1656 N N . ILE A 1 205 ? -15.124 17.442 -18.602 1.00 56.38 205 ILE A N 1
ATOM 1657 C CA . ILE A 1 205 ? -14.627 17.688 -17.230 1.00 56.38 205 ILE A CA 1
ATOM 1658 C C . ILE A 1 205 ? -14.202 16.418 -16.478 1.00 56.38 205 ILE A C 1
ATOM 1660 O O . ILE A 1 205 ? -13.464 16.507 -15.505 1.00 56.38 205 ILE A O 1
ATOM 1664 N N . MET A 1 206 ? -14.661 15.250 -16.933 1.00 56.16 206 MET A N 1
ATOM 1665 C CA . MET A 1 206 ? -14.339 13.953 -16.330 1.00 56.16 206 MET A CA 1
ATOM 1666 C C . MET A 1 206 ? -13.098 13.295 -16.948 1.00 56.16 206 MET A C 1
ATOM 1668 O O . MET A 1 206 ? -12.711 12.217 -16.506 1.00 56.16 206 MET A O 1
ATOM 1672 N N . LEU A 1 207 ? -12.490 13.888 -17.984 1.00 58.25 207 LEU A N 1
ATOM 1673 C CA . LEU A 1 207 ? -11.308 13.314 -18.627 1.00 58.25 207 LEU A CA 1
ATOM 1674 C C . LEU A 1 207 ? -10.028 13.759 -17.902 1.00 58.25 207 LEU A C 1
ATOM 1676 O O . LEU A 1 207 ? -9.795 14.970 -17.786 1.00 58.25 207 LEU A O 1
ATOM 1680 N N . PRO A 1 208 ? -9.180 12.812 -17.449 1.00 60.47 208 PRO A N 1
ATOM 1681 C CA . PRO A 1 208 ? -7.900 13.141 -16.837 1.00 60.47 208 PRO A CA 1
ATOM 1682 C C . PRO A 1 208 ? -6.981 13.836 -17.849 1.00 60.47 208 PRO A C 1
ATOM 1684 O O . PRO A 1 208 ? -7.146 13.702 -19.064 1.00 60.47 208 PRO A O 1
ATOM 1687 N N . ALA A 1 209 ? -5.972 14.555 -17.353 1.00 61.41 209 ALA A N 1
ATOM 1688 C CA . ALA A 1 209 ? -4.925 15.126 -18.198 1.00 61.41 209 ALA A CA 1
ATOM 1689 C C . ALA A 1 209 ? -4.158 14.011 -18.936 1.00 61.41 209 ALA A C 1
ATOM 1691 O O . ALA A 1 209 ? -3.238 13.398 -18.387 1.00 61.41 209 ALA A O 1
ATOM 1692 N N . GLU A 1 210 ? -4.538 13.731 -20.183 1.00 64.81 210 GLU A N 1
ATOM 1693 C CA . GLU A 1 210 ? -3.852 12.745 -21.015 1.00 64.81 210 GLU A CA 1
ATOM 1694 C C . GLU A 1 210 ? -2.453 13.226 -21.410 1.00 64.81 210 GLU A C 1
ATOM 1696 O O . GLU A 1 210 ? -2.241 14.410 -21.690 1.00 64.81 210 GLU A O 1
ATOM 1701 N N . SER A 1 211 ? -1.494 12.302 -21.514 1.00 69.75 211 SER A N 1
ATOM 1702 C CA . SER A 1 211 ? -0.205 12.620 -22.126 1.00 69.75 211 SER A CA 1
ATOM 1703 C C . SER A 1 211 ? -0.355 12.990 -23.596 1.00 69.75 211 SER A C 1
ATOM 1705 O O . SER A 1 211 ? -1.134 12.396 -24.353 1.00 69.75 211 SER A O 1
ATOM 1707 N N . GLU A 1 212 ? 0.463 13.952 -24.011 1.00 74.94 212 GLU A N 1
ATOM 1708 C CA . GLU A 1 212 ? 0.538 14.420 -25.389 1.00 74.94 212 GLU A CA 1
ATOM 1709 C C . GLU A 1 212 ? 1.809 13.880 -26.079 1.00 74.94 212 GLU A C 1
ATOM 1711 O O . GLU A 1 212 ? 2.875 13.772 -25.467 1.00 74.94 212 GLU A O 1
ATOM 1716 N N . ARG A 1 213 ? 1.704 13.574 -27.384 1.00 84.12 213 ARG A N 1
ATOM 1717 C CA . ARG A 1 213 ? 2.826 13.236 -28.285 1.00 84.12 213 ARG A CA 1
ATOM 1718 C C . ARG A 1 213 ? 3.765 12.165 -27.706 1.00 84.12 213 ARG A C 1
ATOM 1720 O O . ARG A 1 213 ? 3.401 10.997 -27.614 1.00 84.12 213 ARG A O 1
ATOM 1727 N N . GLU A 1 214 ? 4.979 12.568 -27.350 1.00 87.88 214 GLU A N 1
ATOM 1728 C CA . GLU A 1 214 ? 6.076 11.697 -26.950 1.00 87.88 214 GLU A CA 1
ATOM 1729 C C . GLU A 1 214 ? 5.832 11.054 -25.582 1.00 87.88 214 GLU A C 1
ATOM 1731 O O . GLU A 1 214 ? 6.035 9.854 -25.421 1.00 87.88 214 GLU A O 1
ATOM 1736 N N . SER A 1 215 ? 5.273 11.805 -24.628 1.00 88.75 215 SER A N 1
ATOM 1737 C CA . SER A 1 215 ? 4.895 11.273 -23.314 1.00 88.75 215 SER A CA 1
ATOM 1738 C C . SER A 1 215 ? 3.856 10.153 -23.430 1.00 88.75 215 SER A C 1
ATOM 1740 O O . SER A 1 215 ? 3.858 9.211 -22.640 1.00 88.75 215 SER A O 1
ATOM 1742 N N . ARG A 1 216 ? 2.979 10.214 -24.443 1.00 88.38 216 ARG A N 1
ATOM 1743 C CA . ARG A 1 216 ? 1.997 9.156 -24.722 1.00 88.38 216 ARG A CA 1
ATOM 1744 C C . ARG A 1 216 ? 2.661 7.890 -25.251 1.00 88.38 216 ARG A C 1
ATOM 1746 O O . ARG A 1 216 ? 2.316 6.803 -24.802 1.00 88.38 216 ARG A O 1
ATOM 1753 N N . ARG A 1 217 ? 3.621 8.027 -26.170 1.00 92.06 217 ARG A N 1
ATOM 1754 C CA . ARG A 1 217 ? 4.373 6.894 -26.735 1.00 92.06 217 ARG A CA 1
ATOM 1755 C C . ARG A 1 217 ? 5.209 6.188 -25.673 1.00 92.06 217 ARG A C 1
ATOM 1757 O O . ARG A 1 217 ? 5.141 4.970 -25.564 1.00 92.06 217 ARG A O 1
ATOM 1764 N N . ARG A 1 218 ? 5.913 6.953 -24.838 1.00 94.44 218 ARG A N 1
ATOM 1765 C CA . ARG A 1 218 ? 6.709 6.428 -23.719 1.00 94.44 218 ARG A CA 1
ATOM 1766 C C . ARG A 1 218 ? 5.852 5.719 -22.673 1.00 94.44 218 ARG A C 1
ATOM 1768 O O . ARG A 1 218 ? 6.212 4.636 -22.228 1.00 94.44 218 ARG A O 1
ATOM 1775 N N . LYS A 1 219 ? 4.683 6.281 -22.338 1.00 93.81 219 LYS A N 1
ATOM 1776 C CA . LYS A 1 219 ? 3.702 5.613 -21.470 1.00 93.81 219 LYS A CA 1
ATOM 1777 C C . LYS A 1 219 ? 3.235 4.289 -22.069 1.00 93.81 219 LYS A C 1
ATOM 1779 O O . LYS A 1 219 ? 3.279 3.281 -21.380 1.00 93.81 219 LYS A O 1
ATOM 1784 N N . ALA A 1 220 ? 2.821 4.291 -23.336 1.00 93.81 220 ALA A N 1
ATOM 1785 C CA . ALA A 1 220 ? 2.361 3.082 -24.015 1.00 93.81 220 ALA A CA 1
ATOM 1786 C C . ALA A 1 220 ? 3.454 2.001 -24.084 1.00 93.81 220 ALA A C 1
ATOM 1788 O O . ALA A 1 220 ? 3.150 0.825 -23.934 1.00 93.81 220 ALA A O 1
ATOM 1789 N N . PHE A 1 221 ? 4.717 2.401 -24.262 1.00 96.31 221 PHE A N 1
ATOM 1790 C CA . PHE A 1 221 ? 5.858 1.488 -24.230 1.00 96.31 221 PHE A CA 1
ATOM 1791 C C . PHE A 1 221 ? 6.038 0.819 -22.859 1.00 96.31 221 PHE A C 1
ATOM 1793 O O . PHE A 1 221 ? 6.152 -0.402 -22.798 1.00 96.31 221 PHE A O 1
ATOM 1800 N N . LEU A 1 222 ? 6.008 1.593 -21.766 1.00 96.88 222 LEU A N 1
ATOM 1801 C CA . LEU A 1 222 ? 6.090 1.047 -20.404 1.00 96.88 222 LEU A CA 1
ATOM 1802 C C . LEU A 1 222 ? 4.876 0.182 -20.042 1.00 96.88 222 LEU A C 1
ATOM 1804 O O . LEU A 1 222 ? 5.020 -0.830 -19.359 1.00 96.88 222 LEU A O 1
ATOM 1808 N N . GLU A 1 223 ? 3.681 0.560 -20.506 1.00 94.81 223 GLU A N 1
ATOM 1809 C CA . GLU A 1 223 ? 2.438 -0.158 -20.201 1.00 94.81 223 GLU A CA 1
ATOM 1810 C C . GLU A 1 223 ? 2.331 -1.553 -20.840 1.00 94.81 223 GLU A C 1
ATOM 1812 O O . GLU A 1 223 ? 1.352 -2.261 -20.605 1.00 94.81 223 GLU A O 1
ATOM 1817 N N . ASN A 1 224 ? 3.343 -1.975 -21.605 1.00 93.69 224 ASN A N 1
ATOM 1818 C CA . ASN A 1 224 ? 3.493 -3.372 -22.004 1.00 93.69 224 ASN A CA 1
ATOM 1819 C C . ASN A 1 224 ? 3.791 -4.291 -20.808 1.00 93.69 224 ASN A C 1
ATOM 1821 O O . ASN A 1 224 ? 3.347 -5.435 -20.809 1.00 93.69 224 ASN A O 1
ATOM 1825 N N . ASP A 1 225 ? 4.506 -3.789 -19.795 1.00 96.50 225 ASP A N 1
ATOM 1826 C CA . ASP A 1 225 ? 5.027 -4.603 -18.691 1.00 96.50 225 ASP A CA 1
ATOM 1827 C C . ASP A 1 225 ? 4.545 -4.136 -17.303 1.00 96.50 225 ASP A C 1
ATOM 1829 O O . ASP A 1 225 ? 4.506 -4.949 -16.377 1.00 96.50 225 ASP A O 1
ATOM 1833 N N . ILE A 1 226 ? 4.112 -2.877 -17.150 1.00 95.94 226 ILE A N 1
ATOM 1834 C CA . ILE A 1 226 ? 3.558 -2.308 -15.902 1.00 95.94 226 ILE A CA 1
ATOM 1835 C C . ILE A 1 226 ? 2.226 -1.587 -16.133 1.00 95.94 226 ILE A C 1
ATOM 1837 O O . ILE A 1 226 ? 1.811 -1.365 -17.265 1.00 95.94 226 ILE A O 1
ATOM 1841 N N . LYS A 1 227 ? 1.550 -1.156 -15.060 1.00 94.19 227 LYS A N 1
ATOM 1842 C CA . LYS A 1 227 ? 0.404 -0.241 -15.156 1.00 94.19 227 LYS A CA 1
ATOM 1843 C C . LYS A 1 227 ? 0.783 1.153 -14.667 1.00 94.19 227 LYS A C 1
ATOM 1845 O O . LYS A 1 227 ? 1.337 1.285 -13.584 1.00 94.19 227 LYS A O 1
ATOM 1850 N N . ILE A 1 228 ? 0.430 2.187 -15.437 1.00 92.12 228 ILE A N 1
ATOM 1851 C CA . ILE A 1 228 ? 0.625 3.591 -15.051 1.00 92.12 228 ILE A CA 1
ATOM 1852 C C . ILE A 1 228 ? -0.724 4.303 -15.056 1.00 92.12 228 ILE A C 1
ATOM 1854 O O . ILE A 1 228 ? -1.408 4.363 -16.088 1.00 92.12 228 ILE A O 1
ATOM 1858 N N . TRP A 1 229 ? -1.088 4.883 -13.917 1.00 86.88 229 TRP A N 1
ATOM 1859 C CA . TRP A 1 229 ? -2.288 5.699 -13.786 1.00 86.88 229 TRP A CA 1
ATOM 1860 C C . TRP A 1 229 ? -1.959 7.171 -14.052 1.00 86.88 229 TRP A C 1
ATOM 1862 O O . TRP A 1 229 ? -0.898 7.684 -13.684 1.00 86.88 229 TRP A O 1
ATOM 1872 N N . SER A 1 230 ? -2.864 7.862 -14.739 1.00 79.62 230 SER A N 1
ATOM 1873 C CA . SER A 1 230 ? -2.769 9.309 -14.914 1.00 79.62 230 SER A CA 1
ATOM 1874 C C . SER A 1 230 ? -3.445 9.968 -13.720 1.00 79.62 230 SER A C 1
ATOM 1876 O O . SER A 1 230 ? -4.639 9.765 -13.529 1.00 79.62 230 SER A O 1
ATOM 1878 N N . GLY A 1 231 ? -2.721 10.782 -12.948 1.00 71.69 231 GLY A N 1
ATOM 1879 C CA . GLY A 1 231 ? -3.348 11.595 -11.909 1.00 71.69 231 GLY A CA 1
ATOM 1880 C C . GLY A 1 231 ? -4.409 12.506 -12.529 1.00 71.69 231 GLY A C 1
ATOM 1881 O O . GLY A 1 231 ? -4.100 13.294 -13.427 1.00 71.69 231 GLY A O 1
ATOM 1882 N N . GLN A 1 232 ? -5.655 12.373 -12.076 1.00 62.03 232 GLN A N 1
ATOM 1883 C CA . GLN A 1 232 ? -6.806 13.030 -12.698 1.00 62.03 232 GLN A CA 1
ATOM 1884 C C . GLN A 1 232 ? -6.766 14.562 -12.579 1.00 62.03 232 GLN A C 1
ATOM 1886 O O . GLN A 1 232 ? -7.221 15.249 -13.493 1.00 62.03 232 GLN A O 1
ATOM 1891 N N . TRP A 1 233 ? -6.137 15.087 -11.520 1.00 58.78 233 TRP A N 1
ATOM 1892 C CA . TRP A 1 233 ? -6.157 16.516 -11.190 1.00 58.78 233 TRP A CA 1
ATOM 1893 C C . TRP A 1 233 ? -4.775 17.185 -11.102 1.00 58.78 233 TRP A C 1
ATOM 1895 O O . TRP A 1 233 ? -4.654 18.332 -11.526 1.00 58.78 233 TRP A O 1
ATOM 1905 N N . ASP A 1 234 ? -3.714 16.490 -10.660 1.00 55.47 234 ASP A N 1
ATOM 1906 C CA . ASP A 1 234 ? -2.422 17.158 -10.372 1.00 55.47 234 ASP A CA 1
ATOM 1907 C C . ASP A 1 234 ? -1.316 16.916 -11.414 1.00 55.47 234 ASP A C 1
ATOM 1909 O O . ASP A 1 234 ? -0.133 17.027 -11.107 1.00 55.47 234 ASP A O 1
ATOM 1913 N N . PHE A 1 235 ? -1.666 16.570 -12.659 1.00 68.50 235 PHE A N 1
ATOM 1914 C CA . PHE A 1 235 ? -0.702 16.442 -13.771 1.00 68.50 235 PHE A CA 1
ATOM 1915 C C . PHE A 1 235 ? 0.517 15.527 -13.493 1.00 68.50 235 PHE A C 1
ATOM 1917 O O . PHE A 1 235 ? 1.554 15.667 -14.142 1.00 68.50 235 PHE A O 1
ATOM 1924 N N . TYR A 1 236 ? 0.391 14.557 -12.584 1.00 79.62 236 TYR A N 1
ATOM 1925 C CA . TYR A 1 236 ? 1.457 13.629 -12.188 1.00 79.62 236 TYR A CA 1
ATOM 1926 C C . TYR A 1 236 ? 1.158 12.192 -12.615 1.00 79.62 236 TYR A C 1
ATOM 1928 O O . TYR A 1 236 ? 0.050 11.850 -13.049 1.00 79.62 236 TYR A O 1
ATOM 1936 N N . TRP A 1 237 ? 2.201 11.369 -12.636 1.00 87.94 237 TRP A N 1
ATOM 1937 C CA . TRP A 1 237 ? 2.110 9.942 -12.915 1.00 87.94 237 TRP A CA 1
ATOM 1938 C C . TRP A 1 237 ? 1.933 9.201 -11.597 1.00 87.94 237 TRP A C 1
ATOM 1940 O O . TRP A 1 237 ? 2.658 9.453 -10.643 1.00 87.94 237 TRP A O 1
ATOM 1950 N N . GLN A 1 238 ? 0.962 8.301 -11.543 1.00 90.50 238 GLN A N 1
ATOM 1951 C CA . GLN A 1 238 ? 0.780 7.395 -10.420 1.00 90.50 238 GLN A CA 1
ATOM 1952 C C . GLN A 1 238 ? 1.345 6.035 -10.822 1.00 90.50 238 GLN A C 1
ATOM 1954 O O . GLN A 1 238 ? 0.795 5.349 -11.689 1.00 90.50 238 GLN A O 1
ATOM 1959 N N . PHE A 1 239 ? 2.477 5.685 -10.218 1.00 93.75 239 PHE A N 1
ATOM 1960 C CA . PHE A 1 239 ? 3.223 4.473 -10.546 1.00 93.75 239 PHE A CA 1
ATOM 1961 C C . PHE A 1 239 ? 2.864 3.295 -9.648 1.00 93.75 239 PHE A C 1
ATOM 1963 O O . PHE A 1 239 ? 2.777 2.175 -10.138 1.00 93.75 239 PHE A O 1
ATOM 1970 N N . ALA A 1 240 ? 2.651 3.542 -8.352 1.00 93.94 240 ALA A N 1
ATOM 1971 C CA . ALA A 1 240 ? 2.388 2.480 -7.392 1.00 93.94 240 ALA A CA 1
ATOM 1972 C C . ALA A 1 240 ? 1.144 1.664 -7.783 1.00 93.94 240 ALA A C 1
ATOM 1974 O O . ALA A 1 240 ? 0.077 2.210 -8.085 1.00 93.94 240 ALA A O 1
ATOM 1975 N N . SER A 1 241 ? 1.289 0.343 -7.754 1.00 93.44 241 SER A N 1
ATOM 1976 C CA . SER A 1 241 ? 0.207 -0.600 -7.974 1.00 93.44 241 SER A CA 1
ATOM 1977 C C . SER A 1 241 ? -0.821 -0.492 -6.849 1.00 93.44 241 SER A C 1
ATOM 1979 O O . SER A 1 241 ? -0.476 -0.592 -5.673 1.00 93.44 241 SER A O 1
ATOM 1981 N N . LEU A 1 242 ? -2.087 -0.306 -7.220 1.00 91.38 242 LEU A N 1
ATOM 1982 C CA . LEU A 1 242 ? -3.209 -0.125 -6.307 1.00 91.38 242 LEU A CA 1
ATOM 1983 C C . LEU A 1 242 ? -3.628 -1.459 -5.661 1.00 91.38 242 LEU A C 1
ATOM 1985 O O . LEU A 1 242 ? -3.568 -2.484 -6.342 1.00 91.38 242 LEU A O 1
ATOM 1989 N N . PRO A 1 243 ? -4.117 -1.464 -4.405 1.00 91.81 243 PRO A N 1
ATOM 1990 C CA . PRO A 1 243 ? -4.356 -0.302 -3.535 1.00 91.81 243 PRO A CA 1
ATOM 1991 C C . PRO A 1 243 ? -3.073 0.354 -3.030 1.00 91.81 243 PRO A C 1
ATOM 1993 O O . PRO A 1 243 ? -2.168 -0.332 -2.584 1.00 91.81 243 PRO A O 1
ATOM 1996 N N . HIS A 1 244 ? -3.017 1.683 -3.018 1.00 92.94 244 HIS A N 1
ATOM 1997 C CA . HIS A 1 244 ? -1.950 2.386 -2.305 1.00 92.94 244 HIS A CA 1
ATOM 1998 C C . HIS A 1 244 ? -2.321 2.486 -0.823 1.00 92.94 244 HIS A C 1
ATOM 2000 O O . HIS A 1 244 ? -3.416 2.953 -0.510 1.00 92.94 244 HIS A O 1
ATOM 2006 N N . VAL A 1 245 ? -1.447 2.039 0.079 1.00 95.44 245 VAL A N 1
ATOM 2007 C CA . VAL A 1 245 ? -1.683 2.101 1.527 1.00 95.44 245 VAL A CA 1
ATOM 2008 C C . VAL A 1 245 ? -1.097 3.396 2.073 1.00 95.44 245 VAL A C 1
ATOM 2010 O O . VAL A 1 245 ? 0.118 3.535 2.173 1.00 95.44 245 VAL A O 1
ATOM 2013 N N . ASP A 1 246 ? -1.953 4.335 2.468 1.00 95.12 246 ASP A N 1
ATOM 2014 C CA . ASP A 1 246 ? -1.503 5.633 2.976 1.00 95.12 246 ASP A CA 1
ATOM 2015 C C . ASP A 1 246 ? -0.900 5.485 4.380 1.00 95.12 246 ASP A C 1
ATOM 2017 O O . ASP A 1 246 ? 0.163 6.033 4.692 1.00 95.12 246 ASP A O 1
ATOM 2021 N N . ARG A 1 247 ? -1.594 4.746 5.255 1.00 97.19 247 ARG A N 1
ATOM 2022 C CA . ARG A 1 247 ? -1.150 4.514 6.632 1.00 97.19 247 ARG A CA 1
ATOM 2023 C C . ARG A 1 247 ? -1.801 3.295 7.278 1.00 97.19 247 ARG A C 1
ATOM 2025 O O . ARG A 1 247 ? -2.895 2.886 6.895 1.00 97.19 247 ARG A O 1
ATOM 20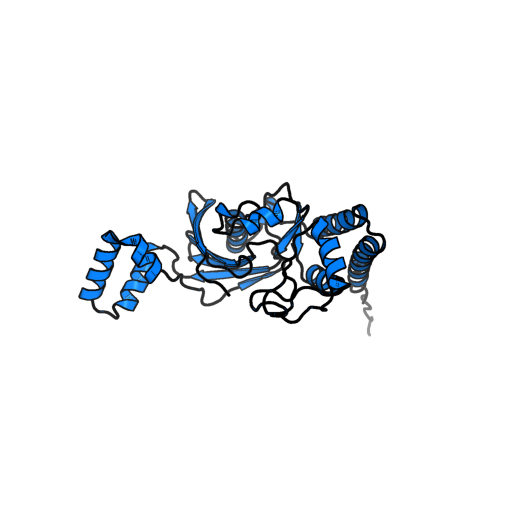32 N N . ILE A 1 248 ? -1.164 2.791 8.332 1.00 98.62 248 ILE A N 1
ATOM 2033 C CA . ILE A 1 248 ? -1.692 1.743 9.212 1.00 98.62 248 ILE A CA 1
ATOM 2034 C C . ILE A 1 248 ? -1.799 2.278 10.642 1.00 98.62 248 ILE A C 1
ATOM 2036 O O . ILE A 1 248 ? -0.816 2.711 11.236 1.00 98.62 248 ILE A O 1
ATOM 2040 N N . THR A 1 249 ? -2.988 2.228 11.226 1.00 98.75 249 THR A N 1
ATOM 2041 C CA . THR A 1 249 ? -3.201 2.554 12.639 1.00 98.75 249 THR A CA 1
ATOM 2042 C C . THR A 1 249 ? -3.392 1.269 13.425 1.00 98.75 249 THR A C 1
ATOM 2044 O O . THR A 1 249 ? -4.211 0.441 13.037 1.00 98.75 249 THR A O 1
ATOM 2047 N N . PHE A 1 250 ? -2.673 1.116 14.531 1.00 98.75 250 PHE A N 1
ATOM 2048 C CA . PHE A 1 250 ? -2.802 -0.001 15.463 1.00 98.75 250 PHE A CA 1
ATOM 2049 C C . PHE A 1 250 ? -3.454 0.446 16.766 1.00 98.75 250 PHE A C 1
ATOM 2051 O O . PHE A 1 250 ? -3.338 1.610 17.165 1.00 98.75 250 PHE A O 1
ATOM 2058 N N . ASP A 1 251 ? -4.104 -0.486 17.457 1.00 98.19 251 ASP A N 1
ATOM 2059 C CA . ASP A 1 251 ? -4.293 -0.325 18.893 1.00 98.19 251 ASP A CA 1
ATOM 2060 C C . ASP A 1 251 ? -3.020 -0.684 19.674 1.00 98.19 251 ASP A C 1
ATOM 2062 O O . ASP A 1 251 ? -2.110 -1.332 19.157 1.00 98.19 251 ASP A O 1
ATOM 2066 N N . GLU A 1 252 ? -2.941 -0.231 20.926 1.00 96.44 252 GLU A N 1
ATOM 2067 C CA . GLU A 1 252 ? -1.760 -0.405 21.790 1.00 96.44 252 GLU A CA 1
ATOM 2068 C C . GLU A 1 252 ? -1.354 -1.876 21.995 1.00 96.44 252 GLU A C 1
ATOM 2070 O O . GLU A 1 252 ? -0.194 -2.150 22.297 1.00 96.44 252 GLU A O 1
ATOM 2075 N N . ASN A 1 253 ? -2.282 -2.819 21.800 1.00 96.94 253 ASN A N 1
ATOM 2076 C CA . ASN A 1 253 ? -2.068 -4.246 22.041 1.00 96.94 253 ASN A CA 1
ATOM 2077 C C . ASN A 1 253 ? -1.823 -5.060 20.757 1.00 96.94 253 ASN A C 1
ATOM 2079 O O . ASN A 1 253 ? -1.655 -6.276 20.846 1.00 96.94 253 ASN A O 1
ATOM 2083 N N . PHE A 1 254 ? -1.817 -4.431 19.575 1.00 97.88 254 PHE A N 1
ATOM 2084 C CA . PHE A 1 254 ? -1.768 -5.127 18.281 1.00 97.88 254 PHE A CA 1
ATOM 2085 C C . PHE A 1 254 ? -2.868 -6.193 18.113 1.00 97.88 254 PHE A C 1
ATOM 2087 O O . PHE A 1 254 ? -2.642 -7.250 17.519 1.00 97.88 254 PHE A O 1
ATOM 2094 N N . GLU A 1 255 ? -4.067 -5.928 18.626 1.00 98.25 255 GLU A N 1
ATOM 2095 C CA . GLU A 1 255 ? -5.238 -6.793 18.441 1.00 98.25 255 GLU A CA 1
ATOM 2096 C C . GLU A 1 255 ? -6.039 -6.393 17.204 1.00 98.25 255 GLU A C 1
ATOM 2098 O O . GLU A 1 255 ? -6.624 -7.245 16.529 1.00 98.25 255 GLU A O 1
ATOM 2103 N N . HIS A 1 256 ? -6.047 -5.100 16.889 1.00 98.69 256 HIS A N 1
ATOM 2104 C CA . HIS A 1 256 ? -6.780 -4.541 15.765 1.00 98.69 256 HIS A CA 1
ATOM 2105 C C . HIS A 1 256 ? -5.914 -3.544 14.997 1.00 98.69 256 HIS A C 1
ATOM 2107 O O . HIS A 1 256 ? -5.067 -2.848 15.563 1.00 98.69 256 HIS A O 1
ATOM 2113 N N . ALA A 1 257 ? -6.169 -3.455 13.695 1.00 98.69 257 ALA A N 1
ATOM 2114 C CA . ALA A 1 257 ? -5.535 -2.482 12.825 1.00 98.69 257 ALA A CA 1
ATOM 2115 C C . ALA A 1 257 ? -6.555 -1.881 11.859 1.00 98.69 257 ALA A C 1
ATOM 2117 O O . ALA A 1 257 ? -7.519 -2.532 11.453 1.00 98.69 257 ALA A O 1
ATOM 2118 N N . VAL A 1 258 ? -6.333 -0.628 11.482 1.00 98.31 258 VAL A N 1
ATOM 2119 C CA . VAL A 1 258 ? -7.064 0.056 10.417 1.00 98.31 258 VAL A CA 1
ATOM 2120 C C . VAL A 1 258 ? -6.058 0.522 9.378 1.00 98.31 258 VAL A C 1
ATOM 2122 O O . VAL A 1 258 ? -5.108 1.229 9.703 1.00 98.31 258 VAL A O 1
ATOM 2125 N N . VAL A 1 259 ? -6.266 0.114 8.134 1.00 97.50 259 VAL A N 1
ATOM 2126 C CA . VAL A 1 259 ? -5.458 0.493 6.978 1.00 97.50 259 VAL A CA 1
ATOM 2127 C C . VAL A 1 259 ? -6.231 1.532 6.190 1.00 97.50 259 VAL A C 1
ATOM 2129 O O . VAL A 1 259 ? -7.263 1.187 5.622 1.00 97.50 259 VAL A O 1
ATOM 2132 N N . ASP A 1 260 ? -5.749 2.771 6.129 1.00 95.81 260 ASP A N 1
ATOM 2133 C CA . ASP A 1 260 ? -6.295 3.743 5.181 1.00 95.81 260 ASP A CA 1
ATOM 2134 C C . ASP A 1 260 ? -5.627 3.533 3.825 1.00 95.81 260 ASP A C 1
ATOM 2136 O O . ASP A 1 260 ? -4.402 3.395 3.733 1.00 95.81 260 ASP A O 1
ATOM 2140 N N . TYR A 1 261 ? -6.433 3.496 2.772 1.00 93.62 261 TYR A N 1
ATOM 2141 C CA . TYR A 1 261 ? -5.953 3.190 1.435 1.00 93.62 261 TYR A CA 1
ATOM 2142 C C . TYR A 1 261 ? -6.657 4.015 0.363 1.00 93.62 261 TYR A C 1
ATOM 2144 O O . TYR A 1 261 ? -7.786 4.488 0.535 1.00 93.62 261 TYR A O 1
ATOM 2152 N N . ARG A 1 262 ? -5.996 4.097 -0.790 1.00 89.19 262 ARG A N 1
ATOM 2153 C CA . ARG A 1 262 ? -6.494 4.713 -2.015 1.00 89.19 262 ARG A CA 1
ATOM 2154 C C . ARG A 1 262 ? -6.550 3.704 -3.159 1.00 89.19 262 ARG A C 1
ATOM 2156 O O . ARG A 1 262 ? -5.635 2.903 -3.359 1.00 89.19 262 ARG A O 1
ATOM 2163 N N . MET A 1 263 ? -7.610 3.810 -3.948 1.00 86.12 263 MET A N 1
ATOM 2164 C CA . MET A 1 263 ? -7.864 3.119 -5.208 1.00 86.12 263 MET A CA 1
ATOM 2165 C C . MET A 1 263 ? -8.170 4.169 -6.277 1.00 86.12 263 MET A C 1
ATOM 2167 O O . MET A 1 263 ? -9.326 4.518 -6.496 1.00 86.12 263 MET A O 1
ATOM 2171 N N . ASP A 1 264 ? -7.125 4.675 -6.932 1.00 81.44 264 ASP A N 1
ATOM 2172 C CA . ASP A 1 264 ? -7.219 5.767 -7.909 1.00 81.44 264 ASP A CA 1
ATOM 2173 C C . ASP A 1 264 ? -7.881 7.028 -7.318 1.00 81.44 264 ASP A C 1
ATOM 2175 O O . ASP A 1 264 ? -7.278 7.683 -6.463 1.00 81.44 264 ASP A O 1
ATOM 2179 N N . TYR A 1 265 ? -9.108 7.362 -7.732 1.00 78.25 265 TYR A N 1
ATOM 2180 C CA . TYR A 1 265 ? -9.871 8.500 -7.217 1.00 78.25 265 TYR A CA 1
ATOM 2181 C C . TYR A 1 265 ? -10.716 8.150 -5.981 1.00 78.25 265 TYR A C 1
ATOM 2183 O O . TYR A 1 265 ? -11.244 9.044 -5.323 1.00 78.25 265 TYR A O 1
ATOM 2191 N N . GLU A 1 266 ? -10.849 6.870 -5.643 1.00 84.56 266 GLU A N 1
ATOM 2192 C CA . GLU A 1 266 ? -11.582 6.409 -4.465 1.00 84.56 266 GLU A CA 1
ATOM 2193 C C . GLU A 1 266 ? -10.630 6.056 -3.329 1.00 84.56 266 GLU A C 1
ATOM 2195 O O . GLU A 1 266 ? -9.435 5.825 -3.521 1.00 84.56 266 GLU A O 1
ATOM 2200 N N . GLY A 1 267 ? -11.174 5.930 -2.131 1.00 88.31 267 GLY A N 1
ATOM 2201 C CA . GLY A 1 267 ? -10.453 5.293 -1.050 1.00 88.31 267 GLY A CA 1
ATOM 2202 C C . GLY A 1 267 ? -11.298 5.118 0.188 1.00 88.31 267 GLY A C 1
ATOM 2203 O O . GLY A 1 267 ? -12.495 5.421 0.231 1.00 88.31 267 GLY A O 1
ATOM 2204 N N . GLY A 1 268 ? -10.660 4.587 1.214 1.00 91.56 268 GLY A N 1
ATOM 2205 C CA . GLY A 1 268 ? -11.322 4.331 2.472 1.00 91.56 268 GLY A CA 1
ATOM 2206 C C . GLY A 1 268 ? -10.447 3.544 3.414 1.00 91.56 268 GLY A C 1
ATOM 2207 O O . GLY A 1 268 ? -9.270 3.867 3.550 1.00 91.56 268 GLY A O 1
ATOM 2208 N N . TYR A 1 269 ? -11.030 2.551 4.084 1.00 94.06 269 TYR A N 1
ATOM 2209 C CA . TYR A 1 269 ? -10.324 1.800 5.113 1.00 94.06 269 TYR A CA 1
ATOM 2210 C C . TYR A 1 269 ? -10.534 0.286 5.031 1.00 94.06 269 TYR A C 1
ATOM 2212 O O . TYR A 1 269 ? -11.616 -0.191 4.682 1.00 94.06 269 TYR A O 1
ATOM 2220 N N . GLY A 1 270 ? -9.508 -0.467 5.419 1.00 94.94 270 GLY A N 1
ATOM 2221 C CA . GLY A 1 270 ? -9.582 -1.875 5.792 1.00 94.94 270 GLY A CA 1
ATOM 2222 C C . GLY A 1 270 ? -9.468 -2.026 7.305 1.00 94.94 270 GLY A C 1
ATOM 2223 O O . GLY A 1 270 ? -8.527 -1.519 7.900 1.00 94.94 270 GLY A O 1
ATOM 2224 N N . TYR A 1 271 ? -10.416 -2.707 7.940 1.00 96.69 271 TYR A N 1
ATOM 2225 C CA . TYR A 1 271 ? -10.358 -3.081 9.350 1.00 96.69 271 TYR A CA 1
ATOM 2226 C C . TYR A 1 271 ? -9.880 -4.524 9.479 1.00 96.69 271 TYR A C 1
ATOM 2228 O O . TYR A 1 271 ? -10.487 -5.439 8.913 1.00 96.69 271 TYR A O 1
ATOM 2236 N N . LEU A 1 272 ? -8.807 -4.721 10.240 1.00 97.94 272 LEU A N 1
ATOM 2237 C CA . LEU A 1 272 ? -8.196 -6.015 10.489 1.00 97.94 272 LEU A CA 1
ATOM 2238 C C . LEU A 1 272 ? -8.218 -6.355 11.974 1.00 97.94 272 LEU A C 1
ATOM 2240 O O . LEU A 1 272 ? -8.168 -5.477 12.840 1.00 97.94 272 LEU A O 1
ATOM 2244 N N . LYS A 1 273 ? -8.235 -7.656 12.252 1.00 98.31 273 LYS A N 1
ATOM 2245 C CA . LYS A 1 273 ? -8.119 -8.211 13.597 1.00 98.31 273 LYS A CA 1
ATOM 2246 C C . LYS A 1 273 ? -7.072 -9.312 13.618 1.00 98.31 273 LYS A C 1
ATOM 2248 O O . LYS A 1 273 ? -6.968 -10.086 12.669 1.00 98.31 273 LYS A O 1
ATOM 2253 N N . LYS A 1 274 ? -6.333 -9.407 14.717 1.00 97.94 274 LYS A N 1
ATOM 2254 C CA . LYS A 1 274 ? -5.432 -10.524 14.971 1.00 97.94 274 LYS A CA 1
ATOM 2255 C C . LYS A 1 274 ? -6.228 -11.724 15.489 1.00 97.94 274 LYS A C 1
ATOM 2257 O O . LYS A 1 274 ? -6.827 -11.672 16.563 1.00 97.94 274 LYS A O 1
ATOM 2262 N N . VAL A 1 275 ? -6.256 -12.804 14.717 1.00 97.12 275 VAL A N 1
ATOM 2263 C CA . VAL A 1 275 ? -6.959 -14.058 15.010 1.00 97.12 275 VAL A CA 1
ATOM 2264 C C . VAL A 1 275 ? -5.927 -15.181 15.007 1.00 97.12 275 VAL A C 1
ATOM 2266 O O . VAL A 1 275 ? -5.219 -15.384 14.028 1.00 97.12 275 VAL A O 1
ATOM 2269 N N . ASN A 1 276 ? -5.783 -15.887 16.133 1.00 95.12 276 ASN A N 1
ATOM 2270 C CA . ASN A 1 276 ? -4.797 -16.968 16.299 1.00 95.12 276 ASN A CA 1
ATOM 2271 C C . ASN A 1 276 ? -3.356 -16.571 15.907 1.00 95.12 276 ASN A C 1
ATOM 2273 O O . ASN A 1 276 ? -2.601 -17.377 15.373 1.00 95.12 276 ASN A O 1
ATOM 2277 N N . GLY A 1 277 ? -2.978 -15.312 16.156 1.00 93.81 277 GLY A N 1
ATOM 2278 C CA . GLY A 1 277 ? -1.653 -14.775 15.834 1.00 93.81 277 GLY A CA 1
ATOM 2279 C C . GLY A 1 277 ? -1.492 -14.235 14.408 1.00 93.81 277 GLY A C 1
ATOM 2280 O O . GLY A 1 277 ? -0.512 -13.534 14.160 1.00 93.81 277 GLY A O 1
ATOM 2281 N N . ALA A 1 278 ? -2.449 -14.473 13.508 1.00 96.44 278 ALA A N 1
ATOM 2282 C CA . ALA A 1 278 ? -2.448 -13.961 12.139 1.00 96.44 278 ALA A CA 1
ATOM 2283 C C . ALA A 1 278 ? -3.368 -12.743 11.991 1.00 96.44 278 ALA A C 1
ATOM 2285 O O . ALA A 1 278 ? -4.379 -12.631 12.680 1.00 96.44 278 ALA A O 1
ATOM 2286 N N . TRP A 1 279 ? -3.026 -11.819 11.095 1.00 97.69 279 TRP A N 1
ATOM 2287 C CA . TRP A 1 279 ? -3.885 -10.682 10.771 1.00 97.69 279 TRP A CA 1
ATOM 2288 C C . TRP A 1 279 ? -4.920 -11.085 9.722 1.00 97.69 279 TRP A C 1
ATOM 2290 O O . TRP A 1 279 ? -4.574 -11.568 8.649 1.00 97.69 279 TRP A O 1
ATOM 2300 N N . GLU A 1 280 ? -6.194 -10.858 10.021 1.00 96.31 280 GLU A N 1
ATOM 2301 C CA . GLU A 1 280 ? -7.304 -11.141 9.116 1.00 96.31 280 GLU A CA 1
ATOM 2302 C C . GLU A 1 280 ? -8.048 -9.855 8.772 1.00 96.31 280 GLU A C 1
ATOM 2304 O O . GLU A 1 280 ? -8.380 -9.055 9.652 1.00 96.31 280 GLU A O 1
ATOM 2309 N N . VAL A 1 281 ? -8.338 -9.662 7.485 1.00 95.06 281 VAL A N 1
ATOM 2310 C CA . VAL A 1 281 ? -9.193 -8.570 7.015 1.00 95.06 281 VAL A CA 1
ATOM 2311 C C . VAL A 1 281 ? -10.641 -8.901 7.360 1.00 95.06 281 VAL A C 1
ATOM 2313 O O . VAL A 1 281 ? -11.227 -9.830 6.811 1.00 95.06 281 VAL A O 1
ATOM 2316 N N . ILE A 1 282 ? -11.220 -8.124 8.271 1.00 94.88 282 ILE A N 1
ATOM 2317 C CA . ILE A 1 282 ? -12.597 -8.306 8.743 1.00 94.88 282 ILE A CA 1
ATOM 2318 C C . ILE A 1 282 ? -13.575 -7.528 7.870 1.00 94.88 282 ILE A C 1
ATOM 2320 O O . ILE A 1 282 ? -14.697 -7.968 7.623 1.00 94.88 282 ILE A O 1
ATOM 2324 N N . GLU A 1 283 ? -13.172 -6.339 7.431 1.00 91.94 283 GLU A N 1
ATOM 2325 C CA . GLU A 1 283 ? -14.022 -5.457 6.647 1.00 91.94 283 GLU A CA 1
ATOM 2326 C C . GLU A 1 283 ? -13.185 -4.506 5.804 1.00 91.94 283 GLU A C 1
ATOM 2328 O O . GLU A 1 283 ? -12.157 -4.018 6.259 1.00 91.94 283 GLU A O 1
ATOM 2333 N N . VAL A 1 284 ? -13.672 -4.181 4.609 1.00 90.75 284 VAL A N 1
ATOM 2334 C CA . VAL A 1 284 ? -13.117 -3.107 3.789 1.00 90.75 284 VAL A CA 1
ATOM 2335 C C . VAL A 1 284 ? -14.247 -2.229 3.274 1.00 90.75 284 VAL A C 1
ATOM 2337 O O . VAL A 1 284 ? -15.280 -2.737 2.829 1.00 90.75 284 VAL A O 1
ATOM 2340 N N . ARG A 1 285 ? -14.074 -0.907 3.355 1.00 88.25 285 ARG A N 1
ATOM 2341 C CA . ARG A 1 285 ? -15.043 0.073 2.854 1.00 88.25 285 ARG A CA 1
ATOM 2342 C C . ARG A 1 285 ? -14.358 1.159 2.042 1.00 88.25 285 ARG A C 1
ATOM 2344 O O . ARG A 1 285 ? -13.451 1.812 2.545 1.00 88.25 285 ARG A O 1
ATOM 2351 N N . SER A 1 286 ? -14.904 1.422 0.857 1.00 85.94 286 SER A N 1
ATOM 2352 C CA . SER A 1 286 ? -14.699 2.677 0.132 1.00 85.94 286 SER A CA 1
ATOM 2353 C C . SER A 1 286 ? -15.650 3.725 0.718 1.00 85.94 286 SER A C 1
ATOM 2355 O O . SER A 1 286 ? -16.856 3.482 0.816 1.00 85.94 286 SER A O 1
ATOM 2357 N N . VAL A 1 287 ? -15.112 4.847 1.196 1.00 84.38 287 VAL A N 1
ATOM 2358 C CA . VAL A 1 287 ? -15.871 5.881 1.926 1.00 84.38 287 VAL A CA 1
ATOM 2359 C C . VAL A 1 287 ? -15.722 7.282 1.336 1.00 84.38 287 VAL A C 1
ATOM 2361 O O . VAL A 1 287 ? -16.443 8.187 1.756 1.00 84.38 287 VAL A O 1
ATOM 2364 N N . TRP A 1 288 ? -14.825 7.483 0.370 1.00 80.12 288 TRP A N 1
ATOM 2365 C CA . TRP A 1 288 ? -14.657 8.771 -0.298 1.00 80.12 288 TRP A CA 1
ATOM 2366 C C . TRP A 1 288 ? -14.271 8.619 -1.772 1.00 80.12 288 TRP A C 1
ATOM 2368 O O . TRP A 1 288 ? -13.730 7.603 -2.199 1.00 80.12 288 TRP A O 1
ATOM 2378 N N . ILE A 1 289 ? -14.5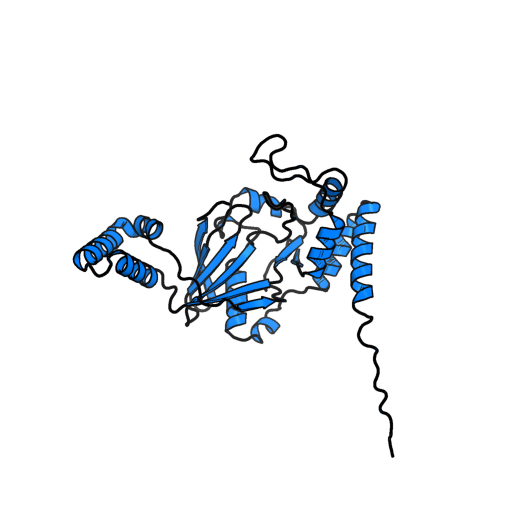62 9.679 -2.526 1.00 74.56 289 ILE A N 1
ATOM 2379 C CA . ILE A 1 289 ? -14.229 9.902 -3.936 1.00 74.56 289 ILE A CA 1
ATOM 2380 C C . ILE A 1 289 ? -13.608 11.307 -3.989 1.00 74.56 289 ILE A C 1
ATOM 2382 O O . ILE A 1 289 ? -14.162 12.224 -3.374 1.00 74.56 289 ILE A O 1
ATOM 2386 N N . ARG A 1 290 ? -12.464 11.470 -4.657 1.00 61.16 290 ARG A N 1
ATOM 2387 C CA . ARG A 1 290 ? -11.803 12.761 -4.906 1.00 61.16 290 ARG A CA 1
ATOM 2388 C C . ARG A 1 290 ? -12.023 13.263 -6.325 1.00 61.16 290 ARG A C 1
ATOM 2390 O O . ARG A 1 290 ? -11.933 12.453 -7.271 1.00 61.16 290 ARG A O 1
#

pLDDT: mean 85.62, std 15.08, range [40.09, 98.75]